Protein AF-Q9KI17-F1 (afdb_monomer)

Mean predicted aligned error: 14.14 Å

InterPro domains:
  IPR005877 YSIRK Gram-positive signal peptide [TIGR01168] (1-34)

Sequence (224 aa):
MAKKEMKFYLRKSAFGLASVSAALLVSSAVVAADTADSATPAVTATVKDSSADKEAVALKAEAELATAKADLAAAEAAITAAKAEYETAQADLATAEATIASLEQKMNDLESKIQEKQKAFEQVVLEQKKEQANPVDRNGDAEEDRLDELSGEIRREKAALEVELQKTKEALDTAKRAYAGIEERKQVAATKLDAANKAFAGVEEKHAQAMAAFEEAFAAYKEA

Foldseek 3Di:
DDDDDDDDDDDDDPPDPDDDPDDDDPPDDDDDDDDDDDDDDDPPPPPPPVLVVLVVLLVVLVVLLVVLVVLLVVLVVLLVVLVVLLVVLVVVLVVLVVVLVVLVVLLVVLVVVLVVLVVVLVVLVVVLVVLVVCVPPRPDPVVNVVSVVVNVVSVVVSVVSVVVSVVSVVVSVVSVVVSVVSVVSNVVSVVSSVVSVVSSVVSVVSSVVSVVSSVVSVVVSVVD

Organism: Streptococcus equi subsp. zooepidemicus (NCBI:txid40041)

pLDDT: mean 81.99, std 23.32, range [29.38, 98.75]

Secondary structure (DSSP, 8-state):
-------------------------------------------------HHHHHHHHHHHHHHHHHHHHHHHHHHHHHHHHHHHHHHHHHHHHHHHHHHHHHHHHHHHHHHHHHHHHHHHHHHHHHHHHHHHH-TTS---HHHHHHHHHHHHHHHHHHHHHHHHHHHHHHHHHHHHHHHHHHHHHHHHHHHHHHHHHHHHHHHHHHHHHHHHHHHHHHHHHHT-

Solvent-accessible surface area (backbone atoms only — not comparable to full-atom values): 12679 Å² total; per-residue (Å²): 139,82,90,81,88,80,84,79,79,84,77,84,78,84,81,77,84,76,83,80,82,82,78,84,77,82,79,78,84,80,84,80,88,82,89,81,88,87,81,86,88,78,82,80,71,79,74,72,62,65,50,64,60,30,47,55,47,25,54,49,26,48,54,49,32,54,49,31,53,52,50,38,56,52,30,54,51,47,32,54,51,26,47,50,50,26,54,50,30,51,52,50,42,56,53,40,51,54,50,42,52,51,40,55,50,52,42,54,53,40,52,51,51,39,50,51,36,51,53,53,42,55,50,47,54,51,50,53,52,51,48,70,70,36,79,89,78,47,84,49,72,69,53,54,55,50,47,52,51,52,47,51,49,39,51,52,54,33,52,53,44,52,53,51,39,52,55,45,51,54,51,40,54,51,44,52,53,51,38,54,58,34,50,52,51,26,52,53,23,48,53,48,29,53,51,30,52,56,50,33,56,57,36,50,52,49,31,53,52,27,48,53,49,27,53,52,30,44,51,58,36,74,76,93

Structure (mmCIF, N/CA/C/O backbone):
data_AF-Q9KI17-F1
#
_entry.id   AF-Q9KI17-F1
#
loop_
_atom_site.group_PDB
_atom_site.id
_atom_site.type_symbol
_atom_site.label_atom_id
_atom_site.label_alt_id
_atom_site.label_comp_id
_atom_site.label_asym_id
_atom_site.label_entity_id
_atom_site.label_seq_id
_atom_site.pdbx_PDB_ins_code
_atom_site.Cartn_x
_atom_site.Cartn_y
_atom_site.Cartn_z
_atom_site.occupancy
_atom_site.B_iso_or_equiv
_atom_site.auth_seq_id
_atom_site.auth_comp_id
_atom_site.auth_asym_id
_atom_site.auth_atom_id
_atom_site.pdbx_PDB_model_num
ATOM 1 N N . MET A 1 1 ? 20.049 -23.320 23.746 1.00 37.12 1 MET A N 1
ATOM 2 C CA . MET A 1 1 ? 19.724 -24.462 24.636 1.00 37.12 1 MET A CA 1
ATOM 3 C C . MET A 1 1 ? 19.593 -23.904 26.053 1.00 37.12 1 MET A C 1
ATOM 5 O O . MET A 1 1 ? 20.422 -23.080 26.386 1.00 37.12 1 MET A O 1
ATOM 9 N N . ALA A 1 2 ? 18.611 -24.191 26.906 1.00 45.72 2 ALA A N 1
ATOM 10 C CA . ALA A 1 2 ? 17.561 -25.203 26.926 1.00 45.72 2 ALA A CA 1
ATOM 11 C C . ALA A 1 2 ? 16.270 -24.615 27.545 1.00 45.72 2 ALA A C 1
ATOM 13 O O . ALA A 1 2 ? 16.320 -23.714 28.379 1.00 45.72 2 ALA A O 1
ATOM 14 N N . LYS A 1 3 ? 15.125 -25.136 27.087 1.00 46.44 3 LYS A N 1
ATOM 15 C CA . LYS A 1 3 ? 13.754 -24.797 27.495 1.00 46.44 3 LYS A CA 1
ATOM 16 C C . LYS A 1 3 ? 13.486 -25.225 28.942 1.00 46.44 3 LYS A C 1
ATOM 18 O O . LYS A 1 3 ? 13.838 -26.340 29.316 1.00 46.44 3 LYS A O 1
ATOM 23 N N . LYS A 1 4 ? 12.777 -24.393 29.711 1.00 48.38 4 LYS A N 1
ATOM 24 C CA . LYS A 1 4 ? 12.140 -24.801 30.970 1.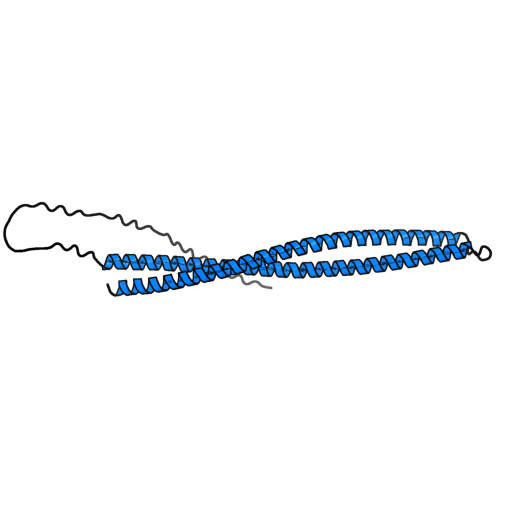00 48.38 4 LYS A CA 1
ATOM 25 C C . LYS A 1 4 ? 10.632 -24.624 30.821 1.00 48.38 4 LYS A C 1
ATOM 27 O O . LYS A 1 4 ? 10.130 -23.508 30.770 1.00 48.38 4 LYS A O 1
ATOM 32 N N . GLU A 1 5 ? 9.941 -25.746 30.663 1.00 51.41 5 GLU A N 1
ATOM 33 C CA . GLU A 1 5 ? 8.485 -25.817 30.590 1.00 51.41 5 GLU A CA 1
ATOM 34 C C . GLU A 1 5 ? 7.877 -25.475 31.957 1.00 51.41 5 GLU A C 1
ATOM 36 O O . GLU A 1 5 ? 8.207 -26.112 32.959 1.00 51.41 5 GLU A O 1
ATOM 41 N N . MET A 1 6 ? 6.967 -24.499 32.008 1.00 45.47 6 MET A N 1
ATOM 42 C CA . MET A 1 6 ? 6.051 -24.328 33.136 1.00 45.47 6 MET A CA 1
ATOM 43 C C . MET A 1 6 ? 4.665 -24.810 32.723 1.00 45.47 6 MET A C 1
ATOM 45 O O . MET A 1 6 ? 3.959 -24.173 31.946 1.00 45.47 6 MET A O 1
ATOM 49 N N . LYS A 1 7 ? 4.294 -25.975 33.258 1.00 44.44 7 LYS A N 1
ATOM 50 C CA . LYS A 1 7 ? 2.952 -26.547 33.176 1.00 44.44 7 LYS A CA 1
ATOM 51 C C . LYS A 1 7 ? 2.019 -25.713 34.058 1.00 44.44 7 LYS A C 1
ATOM 53 O O . LYS A 1 7 ? 2.111 -25.779 35.282 1.00 44.44 7 LYS A O 1
ATOM 58 N N . PHE A 1 8 ? 1.133 -24.933 33.443 1.00 43.56 8 PHE A N 1
ATOM 59 C CA . PHE A 1 8 ? 0.017 -24.306 34.147 1.00 43.56 8 PHE A CA 1
ATOM 60 C C . PHE A 1 8 ? -1.011 -25.382 34.506 1.00 43.56 8 PHE A C 1
ATOM 62 O O . PHE A 1 8 ? -1.580 -26.043 33.638 1.00 43.56 8 PHE A O 1
ATOM 69 N N . TYR A 1 9 ? -1.230 -25.575 35.804 1.00 46.47 9 TYR A N 1
ATOM 70 C CA . TYR A 1 9 ? -2.296 -26.424 36.314 1.00 46.47 9 TYR A CA 1
ATOM 71 C C . TYR A 1 9 ? -3.656 -25.772 36.033 1.00 46.47 9 TYR A C 1
ATOM 73 O O . TYR A 1 9 ? -3.951 -24.690 36.541 1.00 46.47 9 TYR A O 1
ATOM 81 N N . LEU A 1 10 ? -4.499 -26.465 35.262 1.00 40.88 10 LEU A N 1
ATOM 82 C CA . LEU A 1 10 ? -5.938 -26.211 35.178 1.00 40.88 10 LEU A CA 1
ATOM 83 C C . LEU A 1 10 ? -6.554 -26.332 36.582 1.00 40.88 10 LEU A C 1
ATOM 85 O O . LEU A 1 10 ? -6.704 -27.438 37.104 1.00 40.88 10 LEU A O 1
ATOM 89 N N . ARG A 1 11 ? -6.984 -25.215 37.175 1.00 50.28 11 ARG A N 1
ATOM 90 C CA . ARG A 1 11 ? -8.010 -25.250 38.223 1.00 50.28 11 ARG A CA 1
ATOM 91 C C . ARG A 1 11 ? -9.374 -25.302 37.541 1.00 50.28 11 ARG A C 1
ATOM 93 O O . ARG A 1 11 ? -9.847 -24.308 37.004 1.00 50.28 11 ARG A O 1
ATOM 100 N N . LYS A 1 12 ? -9.990 -26.486 37.559 1.00 46.62 12 LYS A N 1
ATOM 101 C CA . LYS A 1 12 ? -11.418 -26.672 37.281 1.00 46.62 12 LYS A CA 1
ATOM 102 C C . LYS A 1 12 ? -12.210 -25.861 38.311 1.00 46.62 12 LYS A C 1
ATOM 104 O O . LYS A 1 12 ? -12.265 -26.254 39.472 1.00 46.62 12 LYS A O 1
ATOM 109 N N . SER A 1 13 ? -12.795 -24.744 37.893 1.00 42.22 13 SER A N 1
ATOM 110 C CA . SER A 1 13 ? -13.842 -24.067 38.654 1.00 42.22 13 SER A CA 1
ATOM 111 C C . SER A 1 13 ? -15.184 -24.535 38.106 1.00 42.22 13 SER A C 1
ATOM 113 O O . SER A 1 13 ? -15.598 -24.137 37.020 1.00 42.22 13 SER A O 1
ATOM 115 N N . ALA A 1 14 ? -15.817 -25.460 38.822 1.00 48.91 14 ALA A N 1
ATOM 116 C CA . ALA A 1 14 ? -17.199 -25.848 38.591 1.00 48.91 14 ALA A CA 1
ATOM 117 C C . ALA A 1 14 ? -18.099 -24.861 39.348 1.00 48.91 14 ALA A C 1
ATOM 119 O O . ALA A 1 14 ? -18.458 -25.105 40.495 1.00 48.91 14 ALA A O 1
ATOM 120 N N . PHE A 1 15 ? -18.446 -23.738 38.716 1.00 40.56 15 PHE A N 1
ATOM 121 C CA . PHE A 1 15 ? -19.566 -22.904 39.157 1.00 40.56 15 PHE A CA 1
ATOM 122 C C . PHE A 1 15 ? -20.839 -23.437 38.492 1.00 40.56 15 PHE A C 1
ATOM 124 O O . PHE A 1 15 ? -21.253 -22.993 37.425 1.00 40.56 15 PHE A O 1
ATOM 131 N N . GLY A 1 16 ? -21.415 -24.471 39.104 1.00 38.06 16 GLY A N 1
ATOM 132 C CA . GLY A 1 16 ? -22.775 -24.904 38.815 1.00 38.06 16 GLY A CA 1
ATOM 133 C C . GLY A 1 16 ? -23.751 -23.969 39.520 1.00 38.06 16 GLY A C 1
ATOM 134 O O . GLY A 1 16 ? -23.896 -24.036 40.737 1.00 38.06 16 GLY A O 1
ATOM 135 N N . LEU A 1 17 ? -24.400 -23.093 38.754 1.00 37.34 17 LEU A N 1
ATOM 136 C CA . LEU A 1 17 ? -25.571 -22.324 39.171 1.00 37.34 17 LEU A CA 1
ATOM 137 C C . LEU A 1 17 ? -26.724 -23.295 39.465 1.00 37.34 17 LEU A C 1
ATOM 139 O O . LEU A 1 17 ? -27.409 -23.756 38.554 1.00 37.34 17 LEU A O 1
ATOM 143 N N . ALA A 1 18 ? -26.933 -23.619 40.740 1.00 37.25 18 ALA A N 1
ATOM 144 C CA . ALA A 1 18 ? -28.171 -24.236 41.192 1.00 37.25 18 ALA A CA 1
ATOM 145 C C . ALA A 1 18 ? -29.218 -23.130 41.387 1.00 37.25 18 ALA A C 1
ATOM 147 O O . ALA A 1 18 ? -29.145 -22.332 42.319 1.00 37.25 18 ALA A O 1
ATOM 148 N N . SER A 1 19 ? -30.169 -23.084 40.456 1.00 39.84 19 SER A N 1
ATOM 149 C CA . SER A 1 19 ? -31.418 -22.329 40.538 1.00 39.84 19 SER A CA 1
ATOM 150 C C . SER A 1 19 ? -32.178 -22.701 41.816 1.00 39.84 19 SER A C 1
ATOM 152 O O . SER A 1 19 ? -32.594 -23.848 41.978 1.00 39.84 19 SER A O 1
ATOM 154 N N . VAL A 1 20 ? -32.391 -21.734 42.709 1.00 40.47 20 VAL A N 1
ATOM 155 C CA . VAL A 1 20 ? -33.418 -21.838 43.751 1.00 40.47 20 VAL A CA 1
ATOM 156 C C . VAL A 1 20 ? -34.641 -21.094 43.234 1.00 40.47 20 VAL A C 1
ATOM 158 O O . VAL A 1 20 ? -34.716 -19.870 43.270 1.00 40.47 20 VAL A O 1
ATOM 161 N N . SER A 1 21 ? -35.593 -21.854 42.699 1.00 36.38 21 SER A N 1
ATOM 162 C CA . SER A 1 21 ? -36.939 -21.361 42.422 1.00 36.38 21 SER A CA 1
ATOM 163 C C . SER A 1 21 ? -37.673 -21.186 43.751 1.00 36.38 21 SER A C 1
ATOM 165 O O . SER A 1 21 ? -38.088 -22.169 44.364 1.00 36.38 21 SER A O 1
ATOM 167 N N . ALA A 1 22 ? -37.827 -19.946 44.212 1.00 37.09 22 ALA A N 1
ATOM 168 C CA . ALA A 1 22 ? -38.731 -19.623 45.308 1.00 37.09 22 ALA A CA 1
ATOM 169 C C . ALA A 1 22 ? -40.172 -19.607 44.771 1.00 37.09 22 ALA A C 1
ATOM 171 O O . ALA A 1 22 ? -40.611 -18.649 44.136 1.00 37.09 22 ALA A O 1
ATOM 172 N N . ALA A 1 23 ? -40.901 -20.703 44.987 1.00 38.28 23 ALA A N 1
ATOM 173 C CA . ALA A 1 23 ? -42.341 -20.755 44.778 1.00 38.28 23 ALA A CA 1
ATOM 174 C C . ALA A 1 23 ? -43.041 -19.949 45.887 1.00 38.28 23 ALA A C 1
ATOM 176 O O . ALA A 1 23 ? -42.960 -20.286 47.067 1.00 38.28 23 ALA A O 1
ATOM 177 N N . LEU A 1 24 ? -43.716 -18.872 45.486 1.00 35.16 24 LEU A N 1
ATOM 178 C CA . LEU A 1 24 ? -44.524 -17.998 46.329 1.00 35.16 24 LEU A CA 1
ATOM 179 C C . LEU A 1 24 ? -45.794 -18.745 46.788 1.00 35.16 24 LEU A C 1
ATOM 181 O O . LEU A 1 24 ? -46.766 -18.848 46.041 1.00 35.16 24 LEU A O 1
ATOM 185 N N . LEU A 1 25 ? -45.794 -19.284 48.009 1.00 33.53 25 LEU A N 1
ATOM 186 C CA . LEU A 1 25 ? -47.002 -19.803 48.660 1.00 33.53 25 LEU A CA 1
ATOM 187 C C . LEU A 1 25 ? -47.766 -18.624 49.282 1.00 33.53 25 LEU A C 1
ATOM 189 O O . LEU A 1 25 ? -47.451 -18.158 50.375 1.00 33.53 25 LEU A O 1
ATOM 193 N N . VAL A 1 26 ? -48.765 -18.122 48.554 1.00 42.47 26 VAL A N 1
ATOM 194 C CA . VAL A 1 26 ? -49.763 -17.178 49.072 1.00 42.47 26 VAL A CA 1
ATOM 195 C C . VAL A 1 26 ? -50.641 -17.926 50.077 1.00 42.47 26 VAL A C 1
ATOM 197 O O . VAL A 1 26 ? -51.565 -18.641 49.694 1.00 42.47 26 VAL A O 1
ATOM 200 N N . SER A 1 27 ? -50.362 -17.770 51.369 1.00 33.50 27 SER A N 1
ATOM 201 C CA . SER A 1 27 ? -51.307 -18.158 52.419 1.00 33.50 27 SER A CA 1
ATOM 202 C C . SER A 1 27 ? -52.390 -17.088 52.536 1.00 33.50 27 SER A C 1
ATOM 204 O O . SER A 1 27 ? -52.214 -16.062 53.188 1.00 33.50 27 SER A O 1
ATOM 206 N N . SER A 1 28 ? -53.527 -17.334 51.888 1.00 38.06 28 SER A N 1
ATOM 207 C CA . SER A 1 28 ? -54.788 -16.642 52.147 1.00 38.06 28 SER A CA 1
ATOM 208 C C . SER A 1 28 ? -55.314 -17.039 53.531 1.00 38.06 28 SER A C 1
ATOM 210 O O . SER A 1 28 ? -55.718 -18.185 53.735 1.00 38.06 28 SER A O 1
ATOM 212 N N . ALA A 1 29 ? -55.324 -16.103 54.480 1.00 38.09 29 ALA A N 1
ATOM 213 C CA . ALA A 1 29 ? -56.015 -16.281 55.750 1.00 38.09 29 ALA A CA 1
ATOM 214 C C . ALA A 1 29 ? -57.537 -16.250 55.518 1.00 38.09 29 ALA A C 1
ATOM 216 O O . ALA A 1 29 ? -58.111 -15.205 55.216 1.00 38.09 29 ALA A O 1
ATOM 217 N N . VAL A 1 30 ? -58.191 -17.406 55.655 1.00 35.94 30 VAL A N 1
ATOM 218 C CA . VAL A 1 30 ? -59.640 -17.503 55.867 1.00 35.94 30 VAL A CA 1
ATOM 219 C C . VAL A 1 30 ? -59.900 -17.236 57.348 1.00 35.94 30 VAL A C 1
ATOM 221 O O . VAL A 1 30 ? -59.480 -18.002 58.212 1.00 35.94 30 VAL A O 1
ATOM 224 N N . VAL A 1 31 ? -60.581 -16.129 57.635 1.00 36.56 31 VAL A N 1
ATOM 225 C CA . VAL A 1 31 ? -61.195 -15.864 58.938 1.00 36.56 31 VAL A CA 1
ATOM 226 C C . VAL A 1 31 ? -62.575 -16.512 58.917 1.00 36.56 31 VAL A C 1
ATOM 228 O O . VAL A 1 31 ? -63.470 -16.052 58.211 1.00 36.56 31 VAL A O 1
ATOM 231 N N . ALA A 1 32 ? -62.734 -17.597 59.670 1.00 34.78 32 ALA A N 1
ATOM 232 C CA . ALA A 1 32 ? -64.040 -18.122 60.040 1.00 34.78 32 ALA A CA 1
ATOM 233 C C . ALA A 1 32 ? -64.436 -17.491 61.380 1.00 34.78 32 ALA A C 1
ATOM 235 O O . ALA A 1 32 ? -63.719 -17.621 62.371 1.00 34.78 32 ALA A O 1
ATOM 236 N N . ALA A 1 33 ? -65.555 -16.773 61.379 1.00 34.81 33 ALA A N 1
ATOM 237 C CA . ALA A 1 33 ? -66.186 -16.247 62.577 1.00 34.81 33 ALA A CA 1
ATOM 238 C C . ALA A 1 33 ? -66.972 -17.360 63.283 1.00 34.81 33 ALA A C 1
ATOM 240 O O . ALA A 1 33 ? -67.803 -17.998 62.641 1.00 34.81 33 ALA A O 1
ATOM 241 N N . ASP A 1 34 ? -66.757 -17.534 64.588 1.00 29.38 34 ASP A N 1
ATOM 242 C CA . ASP A 1 34 ? -67.845 -17.789 65.535 1.00 29.38 34 ASP A CA 1
ATOM 243 C C . ASP A 1 34 ? -67.452 -17.340 66.960 1.00 29.38 34 ASP A C 1
ATOM 245 O O . ASP A 1 34 ? -66.279 -17.223 67.303 1.00 29.38 34 ASP A O 1
ATOM 249 N N . THR A 1 35 ? -68.476 -16.999 67.731 1.00 36.44 35 THR A N 1
ATOM 250 C CA . THR A 1 35 ? -68.599 -16.055 68.857 1.00 36.44 35 THR A CA 1
ATOM 251 C C . THR A 1 35 ? -67.735 -16.245 70.117 1.00 36.44 35 THR A C 1
ATOM 253 O O . THR A 1 35 ? -67.662 -17.353 70.639 1.00 36.44 35 THR A O 1
ATOM 256 N N . ALA A 1 36 ? -67.261 -15.136 70.719 1.00 31.69 36 ALA A N 1
ATOM 257 C CA . ALA A 1 36 ? -67.683 -14.647 72.054 1.00 31.69 36 ALA A CA 1
ATOM 258 C C . ALA A 1 36 ? -66.824 -13.459 72.563 1.00 31.69 36 ALA A C 1
ATOM 260 O O . ALA A 1 36 ? -65.609 -13.556 72.656 1.00 31.69 36 ALA A O 1
ATOM 261 N N . ASP A 1 37 ? -67.524 -12.371 72.894 1.00 34.50 37 ASP A N 1
ATOM 262 C CA . ASP A 1 37 ? -67.320 -11.360 73.949 1.00 34.50 37 ASP A CA 1
ATOM 263 C C . ASP A 1 37 ? -65.919 -10.808 74.348 1.00 34.50 37 ASP A C 1
ATOM 265 O O . ASP A 1 37 ? -64.973 -11.519 74.674 1.00 34.50 37 ASP A O 1
ATOM 269 N N . SER A 1 38 ? -65.921 -9.478 74.518 1.00 33.62 38 SER A N 1
ATOM 270 C CA . SER A 1 38 ? -64.966 -8.575 75.186 1.00 33.62 38 SER A CA 1
ATOM 271 C C . SER A 1 38 ? -63.799 -7.922 74.394 1.00 33.62 38 SER A C 1
ATOM 273 O O . SER A 1 38 ? -62.824 -8.543 73.994 1.00 33.62 38 SER A O 1
ATOM 275 N N . ALA A 1 39 ? -63.913 -6.582 74.307 1.00 34.53 39 ALA A N 1
ATOM 276 C CA . ALA A 1 39 ? -62.878 -5.533 74.214 1.00 34.53 39 ALA A CA 1
ATOM 277 C C . ALA A 1 39 ? -62.098 -5.266 72.895 1.00 34.53 39 ALA A C 1
ATOM 279 O O . ALA A 1 39 ? -60.997 -5.760 72.719 1.00 34.53 39 ALA A O 1
ATOM 280 N N . THR A 1 40 ? -62.595 -4.289 72.108 1.00 37.50 40 THR A N 1
ATOM 281 C CA . THR A 1 40 ? -61.867 -3.196 71.379 1.00 37.50 40 THR A CA 1
ATOM 282 C C . THR A 1 40 ? -60.698 -3.512 70.398 1.00 37.50 40 THR A C 1
ATOM 284 O O . THR A 1 40 ? -60.118 -4.585 70.408 1.00 37.50 40 THR A O 1
ATOM 287 N N . PRO A 1 41 ? -60.398 -2.609 69.433 1.00 46.59 41 PRO A N 1
ATOM 288 C CA . PRO A 1 41 ? -60.290 -2.944 68.012 1.00 46.59 41 PRO A CA 1
ATOM 289 C C . PRO A 1 41 ? -58.863 -3.282 67.563 1.00 46.59 41 PRO A C 1
ATOM 291 O O . PRO A 1 41 ? -57.910 -2.613 67.950 1.00 46.59 41 PRO A O 1
ATOM 294 N N . ALA A 1 42 ? -58.716 -4.235 66.643 1.00 35.53 42 ALA A N 1
ATOM 295 C CA . ALA A 1 42 ? -57.472 -4.425 65.902 1.00 35.53 42 ALA A CA 1
ATOM 296 C C . ALA A 1 42 ? -57.711 -4.085 64.429 1.00 35.53 42 ALA A C 1
ATOM 298 O O . ALA A 1 42 ? -58.163 -4.906 63.634 1.00 35.53 42 ALA A O 1
ATOM 299 N N . VAL A 1 43 ? -57.408 -2.834 64.082 1.00 40.78 43 VAL A N 1
ATOM 300 C CA . VAL A 1 43 ? -57.075 -2.444 62.712 1.00 40.78 43 VAL A CA 1
ATOM 301 C C . VAL A 1 43 ? -55.893 -3.317 62.302 1.00 40.78 43 VAL A C 1
ATOM 303 O O . VAL A 1 43 ? -54.768 -3.089 62.741 1.00 40.78 43 VAL A O 1
ATOM 306 N N . THR A 1 44 ? -56.138 -4.341 61.489 1.00 37.56 44 THR A N 1
ATOM 307 C CA . THR A 1 44 ? -55.082 -5.068 60.784 1.00 37.56 44 THR A CA 1
ATOM 308 C C . THR A 1 44 ? -54.528 -4.148 59.705 1.00 37.56 44 THR A C 1
ATOM 310 O O . THR A 1 44 ? -54.857 -4.263 58.526 1.00 37.56 44 THR A O 1
ATOM 313 N N . ALA A 1 45 ? -53.712 -3.182 60.124 1.00 41.62 45 ALA A N 1
ATOM 314 C CA . ALA A 1 45 ? -52.743 -2.569 59.245 1.00 41.62 45 ALA A CA 1
ATOM 315 C C . ALA A 1 45 ? -51.785 -3.693 58.854 1.00 41.62 45 ALA A C 1
ATOM 317 O O . ALA A 1 45 ? -50.969 -4.141 59.657 1.00 41.62 45 ALA A O 1
ATOM 318 N N . THR A 1 46 ? -51.931 -4.202 57.635 1.00 41.38 46 THR A N 1
ATOM 319 C CA . THR A 1 46 ? -50.868 -4.951 56.977 1.00 41.38 46 THR A CA 1
ATOM 320 C C . THR A 1 46 ? -49.667 -4.017 56.910 1.00 41.38 46 THR A C 1
ATOM 322 O O . THR A 1 46 ? -49.586 -3.163 56.027 1.00 41.38 46 THR A O 1
ATOM 325 N N . VAL A 1 47 ? -48.773 -4.120 57.892 1.00 43.69 47 VAL A N 1
ATOM 326 C CA . VAL A 1 47 ? -47.436 -3.544 57.816 1.00 43.69 47 VAL A CA 1
ATOM 327 C C . VAL A 1 47 ? -46.770 -4.294 56.674 1.00 43.69 47 VAL A C 1
ATOM 329 O O . VAL A 1 47 ? -46.354 -5.438 56.819 1.00 43.69 47 VAL A O 1
ATOM 332 N N . LYS A 1 48 ? -46.801 -3.693 55.486 1.00 48.94 48 LYS A N 1
ATOM 333 C CA . LYS A 1 48 ? -45.980 -4.125 54.366 1.00 48.94 48 LYS A CA 1
ATOM 334 C C . LYS A 1 48 ? -44.542 -4.038 54.873 1.00 48.94 48 LYS A C 1
ATOM 336 O O . LYS A 1 48 ? -44.094 -2.939 55.196 1.00 48.94 48 LYS A O 1
ATOM 341 N N . ASP A 1 49 ? -43.892 -5.183 55.062 1.00 54.28 49 ASP A N 1
ATOM 342 C CA . ASP A 1 49 ? -42.548 -5.252 55.634 1.00 54.28 49 ASP A CA 1
ATOM 343 C C . ASP A 1 49 ? -41.584 -4.495 54.716 1.00 54.28 49 ASP A C 1
ATOM 345 O O . ASP A 1 49 ? -41.178 -4.973 53.657 1.00 54.28 49 ASP A O 1
ATOM 349 N N . SER A 1 50 ? -41.272 -3.256 55.098 1.00 63.62 50 SER A N 1
ATOM 350 C CA . SER A 1 50 ? -40.468 -2.340 54.286 1.00 63.62 50 SER A CA 1
ATOM 351 C C . SER A 1 50 ? -39.041 -2.850 54.047 1.00 63.62 50 SER A C 1
ATOM 353 O O . SER A 1 50 ? -38.377 -2.390 53.124 1.00 63.62 50 SER A O 1
ATOM 355 N N . SER A 1 51 ? -38.580 -3.814 54.848 1.00 66.56 51 SER A N 1
ATOM 356 C CA . SER A 1 51 ? -37.275 -4.465 54.730 1.00 66.56 51 SER A CA 1
ATOM 357 C C . SER A 1 51 ? -37.176 -5.362 53.492 1.00 66.56 51 SER A C 1
ATOM 359 O O . SER A 1 51 ? -36.209 -5.246 52.742 1.00 66.56 51 SER A O 1
ATOM 361 N N . ALA A 1 52 ? -38.197 -6.180 53.212 1.00 73.62 52 ALA A N 1
ATOM 362 C CA . ALA A 1 52 ? -38.225 -7.066 52.044 1.00 73.62 52 ALA A CA 1
ATOM 363 C C . ALA A 1 52 ? -38.284 -6.276 50.722 1.00 73.62 52 ALA A C 1
ATOM 365 O O . ALA A 1 52 ? -37.629 -6.631 49.741 1.00 73.62 52 ALA A O 1
ATOM 366 N N . ASP A 1 53 ? -39.023 -5.161 50.711 1.00 82.25 53 ASP A N 1
ATOM 367 C CA . ASP A 1 53 ? -39.077 -4.245 49.566 1.00 82.25 53 ASP A CA 1
ATOM 368 C C . ASP A 1 53 ? -37.702 -3.584 49.310 1.00 82.25 53 ASP A C 1
ATOM 370 O O . ASP A 1 53 ? -37.287 -3.445 48.159 1.00 82.25 53 ASP A O 1
ATOM 374 N N . LYS A 1 54 ? -36.960 -3.213 50.365 1.00 84.56 54 LYS A N 1
ATOM 375 C CA . LYS A 1 54 ? -35.624 -2.595 50.255 1.00 84.56 54 LYS A CA 1
ATOM 376 C C . LYS A 1 54 ? -34.535 -3.582 49.827 1.00 84.56 54 LYS A C 1
ATOM 378 O O . LYS A 1 54 ? -33.680 -3.217 49.023 1.00 84.56 54 LYS A O 1
ATOM 383 N N . GLU A 1 55 ? -34.578 -4.824 50.309 1.00 87.50 55 GLU A N 1
ATOM 384 C CA . GLU A 1 55 ? -33.664 -5.890 49.871 1.00 87.50 55 GLU A CA 1
ATOM 385 C C . GLU A 1 55 ? -33.812 -6.162 48.366 1.00 87.50 55 GLU A C 1
ATOM 387 O O . GLU A 1 55 ? -32.824 -6.212 47.633 1.00 87.50 55 GLU A O 1
ATOM 392 N N . ALA A 1 56 ? -35.053 -6.249 47.874 1.00 87.56 56 ALA A N 1
ATOM 393 C CA . ALA A 1 56 ? -35.329 -6.441 46.452 1.00 87.56 56 ALA A CA 1
ATOM 394 C C . ALA A 1 56 ? -34.798 -5.285 45.581 1.00 87.56 56 ALA A C 1
ATOM 396 O O . ALA A 1 56 ? -34.290 -5.520 44.482 1.00 87.56 56 ALA A O 1
ATOM 397 N N . VAL A 1 57 ? -34.882 -4.040 46.066 1.00 90.69 57 VAL A N 1
ATOM 398 C CA . VAL A 1 57 ? -34.322 -2.862 45.380 1.00 90.69 57 VAL A CA 1
ATOM 399 C C . VAL A 1 57 ? -32.791 -2.911 45.352 1.00 90.69 57 VAL A C 1
ATOM 401 O O . VAL A 1 57 ? -32.207 -2.672 44.295 1.00 90.69 57 VAL A O 1
ATOM 404 N N . ALA A 1 58 ? -32.139 -3.282 46.458 1.00 89.88 58 ALA A N 1
ATOM 405 C CA . ALA A 1 58 ? -30.683 -3.429 46.516 1.00 89.88 58 ALA A CA 1
ATOM 406 C C . ALA A 1 58 ? -30.168 -4.519 45.558 1.00 89.88 58 ALA A C 1
ATOM 408 O O . ALA A 1 58 ? -29.232 -4.272 44.799 1.00 89.88 58 ALA A O 1
ATOM 409 N N . LEU A 1 59 ? -30.825 -5.684 45.516 1.00 92.44 59 LEU A N 1
ATOM 410 C CA . LEU A 1 59 ? -30.481 -6.769 44.586 1.00 92.44 59 LEU A CA 1
ATOM 411 C C . LEU A 1 59 ? -30.658 -6.359 43.119 1.00 92.44 59 LEU A C 1
ATOM 413 O O . LEU A 1 59 ? -29.844 -6.712 42.264 1.00 92.44 59 LEU A O 1
ATOM 417 N N . LYS A 1 60 ? -31.712 -5.593 42.812 1.00 93.62 60 LYS A N 1
ATOM 418 C CA . LYS A 1 60 ? -31.926 -5.060 41.464 1.00 93.62 60 LYS A CA 1
ATOM 419 C C . LYS A 1 60 ? -30.813 -4.085 41.069 1.00 93.62 60 LYS A C 1
ATOM 421 O O . LYS A 1 60 ? -30.273 -4.209 39.972 1.00 93.62 60 LYS A O 1
ATOM 426 N N . ALA A 1 61 ? -30.445 -3.166 41.961 1.00 93.06 61 ALA A N 1
ATOM 427 C CA . ALA A 1 61 ? -29.372 -2.208 41.709 1.00 93.06 61 ALA A CA 1
ATOM 428 C C . ALA A 1 61 ? -28.003 -2.900 41.552 1.00 93.06 61 ALA A C 1
ATOM 430 O O . ALA A 1 61 ? -27.203 -2.507 40.706 1.00 93.06 61 ALA A O 1
ATOM 431 N N . GLU A 1 62 ? -27.746 -3.978 42.301 1.00 93.44 62 GLU A N 1
ATOM 432 C CA . GLU A 1 62 ? -26.538 -4.797 42.142 1.00 93.44 62 GLU A CA 1
ATOM 433 C C . GLU A 1 62 ? -26.473 -5.459 40.756 1.00 93.44 62 GLU A C 1
ATOM 435 O O . GLU A 1 62 ? -25.433 -5.429 40.093 1.00 93.44 62 GLU A O 1
ATOM 440 N N . ALA A 1 63 ? -27.594 -6.012 40.282 1.00 94.88 63 ALA A N 1
ATOM 441 C CA . ALA A 1 63 ? -27.684 -6.618 38.956 1.00 94.88 63 ALA A CA 1
ATOM 442 C C . ALA A 1 63 ? -27.517 -5.588 37.822 1.00 94.88 63 ALA A C 1
ATOM 444 O O . ALA A 1 63 ? -26.834 -5.858 36.827 1.00 94.88 63 ALA A O 1
ATOM 445 N N . GLU A 1 64 ? -28.104 -4.398 37.970 1.00 95.38 64 GLU A N 1
ATOM 446 C CA . GLU A 1 64 ? -27.938 -3.286 37.025 1.00 95.38 64 GLU A CA 1
ATOM 447 C C . GLU A 1 64 ? -26.483 -2.800 36.987 1.00 95.38 64 GLU A C 1
ATOM 449 O O . GLU A 1 64 ? -25.925 -2.622 35.902 1.00 95.38 64 GLU A O 1
ATOM 454 N N . LEU A 1 65 ? -25.820 -2.689 38.143 1.00 94.88 65 LEU A N 1
ATOM 455 C CA . LEU A 1 65 ? -24.400 -2.354 38.217 1.00 94.88 65 LEU A CA 1
ATOM 456 C C . LEU A 1 65 ? -23.513 -3.418 37.556 1.00 94.88 65 LEU A C 1
ATOM 458 O O . LEU A 1 65 ? -22.577 -3.084 36.825 1.00 94.88 65 LEU A O 1
ATOM 462 N N . ALA A 1 66 ? -23.788 -4.702 37.797 1.00 96.06 66 ALA A N 1
ATOM 463 C CA . ALA A 1 66 ? -23.057 -5.796 37.161 1.00 96.06 66 ALA A CA 1
ATOM 464 C C . ALA A 1 66 ? -23.201 -5.760 35.630 1.00 96.06 66 ALA A C 1
ATOM 466 O O . ALA A 1 66 ? -22.218 -5.958 34.913 1.00 96.06 66 ALA A O 1
ATOM 467 N N . THR A 1 67 ? -24.401 -5.442 35.136 1.00 96.62 67 THR A N 1
ATOM 468 C CA . THR A 1 67 ? -24.672 -5.261 33.703 1.00 96.62 67 THR A CA 1
ATOM 469 C C . THR A 1 67 ? -23.892 -4.072 33.143 1.00 96.62 67 THR A C 1
ATOM 471 O O . THR A 1 67 ? -23.169 -4.223 32.162 1.00 96.62 67 THR A O 1
ATOM 474 N N . ALA A 1 68 ? -23.936 -2.916 33.811 1.00 96.00 68 ALA A N 1
ATOM 475 C CA . ALA A 1 68 ? -23.222 -1.724 33.361 1.00 96.00 68 ALA A CA 1
ATOM 476 C C . ALA A 1 68 ? -21.692 -1.916 33.340 1.00 96.00 68 ALA A C 1
ATOM 478 O O . ALA A 1 68 ? -21.013 -1.405 32.451 1.00 96.00 68 ALA A O 1
ATOM 479 N N . LYS A 1 69 ? -21.134 -2.693 34.280 1.00 95.75 69 LYS A N 1
ATOM 480 C CA . LYS A 1 69 ? -19.711 -3.084 34.264 1.00 95.75 69 LYS A CA 1
ATOM 481 C C . LYS A 1 69 ? -19.363 -3.956 33.061 1.00 95.75 69 LYS A C 1
ATOM 483 O O . LYS A 1 69 ? -18.304 -3.771 32.462 1.00 95.75 69 LYS A O 1
ATOM 488 N N . ALA A 1 70 ? -20.230 -4.906 32.717 1.00 96.56 70 ALA A N 1
ATOM 489 C CA . ALA A 1 70 ? -20.037 -5.751 31.543 1.00 96.56 70 ALA A CA 1
ATOM 490 C C . ALA A 1 70 ? -20.099 -4.930 30.245 1.00 96.56 70 ALA A C 1
ATOM 492 O O . ALA A 1 70 ? -19.246 -5.106 29.374 1.00 96.56 70 ALA A O 1
ATOM 493 N N . ASP A 1 71 ? -21.046 -3.995 30.150 1.00 96.75 71 ASP A N 1
ATOM 494 C CA . ASP A 1 71 ? -21.171 -3.085 29.008 1.00 96.75 71 ASP A CA 1
ATOM 495 C C . ASP A 1 71 ? -19.932 -2.193 28.853 1.00 96.75 71 ASP A C 1
ATOM 497 O O . ASP A 1 71 ? -19.441 -2.015 27.737 1.00 96.75 71 ASP A O 1
ATOM 501 N N . LEU A 1 72 ? -19.382 -1.672 29.959 1.00 95.81 72 LEU A N 1
ATOM 502 C CA . LEU A 1 72 ? -18.163 -0.856 29.944 1.00 95.81 72 LEU A CA 1
ATOM 503 C C . LEU A 1 72 ? -16.973 -1.657 29.407 1.00 95.81 72 LEU A C 1
ATOM 505 O O . LEU A 1 72 ? -16.309 -1.213 28.473 1.00 95.81 72 LEU A O 1
ATOM 509 N N . ALA A 1 73 ? -16.765 -2.876 29.910 1.00 96.56 73 ALA A N 1
ATOM 510 C CA . ALA A 1 73 ? -15.708 -3.759 29.416 1.00 96.56 73 ALA A CA 1
ATOM 511 C C . ALA A 1 73 ? -15.875 -4.097 27.920 1.00 96.56 73 ALA A C 1
ATOM 513 O O . ALA A 1 73 ? -14.897 -4.147 27.170 1.00 96.56 73 ALA A O 1
ATOM 514 N N . ALA A 1 74 ? -17.113 -4.304 27.460 1.00 96.94 74 ALA A N 1
ATOM 515 C CA . ALA A 1 74 ? -17.400 -4.532 26.046 1.00 96.94 74 ALA A CA 1
ATOM 516 C C . ALA A 1 74 ? -17.099 -3.290 25.186 1.00 96.94 74 ALA A C 1
ATOM 518 O O . ALA A 1 74 ? -16.543 -3.418 24.092 1.00 96.94 74 ALA A O 1
ATOM 519 N N . ALA A 1 75 ? -17.416 -2.091 25.679 1.00 96.62 75 ALA A N 1
ATOM 520 C CA . ALA A 1 75 ? -17.133 -0.834 24.992 1.00 96.62 75 ALA A CA 1
ATOM 521 C C . ALA A 1 75 ? -15.620 -0.546 24.893 1.00 96.62 75 ALA A C 1
ATOM 523 O O . ALA A 1 75 ? -15.143 -0.157 23.825 1.00 96.62 75 ALA A O 1
ATOM 524 N N . GLU A 1 76 ? -14.840 -0.817 25.946 1.00 96.81 76 GLU A N 1
ATOM 525 C CA . GLU A 1 76 ? -13.368 -0.723 25.911 1.00 96.81 76 GLU A CA 1
ATOM 526 C C . GLU A 1 76 ? -12.755 -1.680 24.880 1.00 96.81 76 GLU A C 1
ATOM 528 O O . GLU A 1 76 ? -11.855 -1.311 24.112 1.00 96.81 76 GLU A O 1
ATOM 533 N N . ALA A 1 77 ? -13.266 -2.915 24.824 1.00 97.31 77 ALA A N 1
ATOM 534 C CA . ALA A 1 77 ? -12.836 -3.900 23.839 1.00 97.31 77 ALA A CA 1
ATOM 535 C C . ALA A 1 77 ? -13.145 -3.435 22.405 1.00 97.31 77 ALA A C 1
ATOM 537 O O . ALA A 1 77 ? -12.303 -3.581 21.515 1.00 97.31 77 ALA A O 1
ATOM 538 N N . ALA A 1 78 ? -14.312 -2.821 22.183 1.00 96.62 78 ALA A N 1
ATOM 539 C CA . ALA A 1 78 ? -14.699 -2.269 20.888 1.00 96.62 78 ALA A CA 1
ATOM 540 C C . ALA A 1 78 ? -13.789 -1.108 20.443 1.00 96.62 78 ALA A C 1
ATOM 542 O O . ALA A 1 78 ? -13.362 -1.087 19.287 1.00 96.62 78 ALA A O 1
ATOM 543 N N . ILE A 1 79 ? -13.432 -0.183 21.346 1.00 97.69 79 ILE A N 1
ATOM 544 C CA . ILE A 1 79 ? -12.456 0.886 21.057 1.00 97.69 79 ILE A CA 1
ATOM 545 C C . ILE A 1 79 ? -11.105 0.286 20.671 1.00 97.69 79 ILE A C 1
ATOM 547 O O . ILE A 1 79 ? -10.508 0.689 19.672 1.00 97.69 79 ILE A O 1
ATOM 551 N N . THR A 1 80 ? -10.628 -0.688 21.446 1.00 97.94 80 THR A N 1
ATOM 552 C CA . THR A 1 80 ? -9.334 -1.341 21.206 1.00 97.94 80 THR A CA 1
ATOM 553 C C . THR A 1 80 ? -9.295 -2.000 19.828 1.00 97.94 80 THR A C 1
ATOM 555 O O . THR A 1 80 ? -8.335 -1.812 19.079 1.00 97.94 80 THR A O 1
ATOM 558 N N . ALA A 1 81 ? -10.361 -2.713 19.459 1.00 97.06 81 ALA A N 1
ATOM 559 C CA . ALA A 1 81 ? -10.488 -3.329 18.143 1.00 97.06 81 ALA A CA 1
ATOM 560 C C . ALA A 1 81 ? -10.530 -2.284 17.012 1.00 97.06 81 ALA A C 1
ATOM 562 O O . ALA A 1 81 ? -9.770 -2.395 16.050 1.00 97.06 81 ALA A O 1
ATOM 563 N N . ALA A 1 82 ? -11.355 -1.238 17.137 1.00 96.75 82 ALA A N 1
ATOM 564 C CA . ALA A 1 82 ? -11.465 -0.186 16.123 1.00 96.75 82 ALA A CA 1
ATOM 565 C C . ALA A 1 82 ? -10.146 0.584 15.932 1.00 96.75 82 ALA A C 1
ATOM 567 O O . ALA A 1 82 ? -9.766 0.918 14.809 1.00 96.75 82 ALA A O 1
ATOM 568 N N . LYS A 1 83 ? -9.412 0.827 17.023 1.00 97.94 83 LYS A N 1
ATOM 569 C CA . LYS A 1 83 ? -8.089 1.454 16.977 1.00 97.94 83 LYS A CA 1
ATOM 570 C C . LYS A 1 83 ? -7.075 0.572 16.249 1.00 97.94 83 LYS A C 1
ATOM 572 O O . LYS A 1 83 ? -6.345 1.076 15.400 1.00 97.94 83 LYS A O 1
ATOM 577 N N . ALA A 1 84 ? -7.069 -0.733 16.521 1.00 97.94 84 ALA A N 1
ATOM 578 C CA . ALA A 1 84 ? -6.195 -1.676 15.828 1.00 97.94 84 ALA A CA 1
ATOM 579 C C . ALA A 1 84 ? -6.496 -1.754 14.317 1.00 97.94 84 ALA A C 1
ATOM 581 O O . ALA A 1 84 ? -5.564 -1.794 13.511 1.00 97.94 84 ALA A O 1
ATOM 582 N N . GLU A 1 85 ? -7.774 -1.724 13.914 1.00 97.94 85 GLU A N 1
ATOM 583 C CA . GLU A 1 85 ? -8.163 -1.636 12.495 1.00 97.94 85 GLU A CA 1
ATOM 584 C C . GLU A 1 85 ? -7.597 -0.367 11.833 1.00 97.94 85 GLU A C 1
ATOM 586 O O . GLU A 1 85 ? -7.033 -0.438 10.739 1.00 97.94 85 GLU A O 1
ATOM 591 N N . TYR A 1 86 ? -7.706 0.786 12.503 1.00 98.19 86 TYR A N 1
ATOM 592 C CA . TYR A 1 86 ? -7.190 2.060 11.994 1.00 98.19 86 TYR A CA 1
ATOM 593 C C . TYR A 1 86 ? -5.663 2.053 11.846 1.00 98.19 86 TYR A C 1
ATOM 595 O O . TYR A 1 86 ? -5.143 2.440 10.797 1.00 98.19 86 TYR A O 1
ATOM 603 N N . GLU A 1 87 ? -4.942 1.589 12.870 1.00 98.19 87 GLU A N 1
ATOM 604 C CA . GLU A 1 87 ? -3.476 1.501 12.850 1.00 98.19 87 GLU A CA 1
ATOM 605 C C . GLU A 1 87 ? -2.983 0.533 11.766 1.00 98.19 87 GLU A C 1
ATOM 607 O O . GLU A 1 87 ? -2.025 0.839 11.053 1.00 98.19 87 GLU A O 1
ATOM 612 N N . THR A 1 88 ? -3.680 -0.591 11.568 1.00 98.25 88 THR A N 1
ATOM 613 C CA . THR A 1 88 ? -3.372 -1.545 10.491 1.00 98.25 88 THR A CA 1
ATOM 614 C C . THR A 1 88 ? -3.542 -0.896 9.118 1.00 98.25 88 THR A C 1
ATOM 616 O O . THR A 1 88 ? -2.627 -0.937 8.299 1.00 98.25 88 THR A O 1
ATOM 619 N N . ALA A 1 89 ? -4.672 -0.223 8.874 1.00 98.00 89 ALA A N 1
ATOM 620 C CA . ALA A 1 89 ? -4.905 0.465 7.605 1.00 98.00 89 ALA A CA 1
ATOM 621 C C . ALA A 1 89 ? -3.882 1.591 7.357 1.00 98.00 89 ALA A C 1
ATOM 623 O O . ALA A 1 89 ? -3.481 1.836 6.221 1.00 98.00 89 ALA A O 1
ATOM 624 N N . GLN A 1 90 ? -3.421 2.267 8.412 1.00 97.75 90 GLN A N 1
ATOM 625 C CA . GLN A 1 90 ? -2.363 3.269 8.309 1.00 97.75 90 GLN A CA 1
ATOM 626 C C . GLN A 1 90 ? -1.006 2.657 7.922 1.00 97.75 90 GLN A C 1
ATOM 628 O O . GLN A 1 90 ? -0.308 3.227 7.083 1.00 97.75 90 GLN A O 1
ATOM 633 N N . ALA A 1 91 ? -0.636 1.510 8.495 1.00 98.06 91 ALA A N 1
ATOM 634 C CA . ALA A 1 91 ? 0.590 0.798 8.129 1.00 98.06 91 ALA A CA 1
ATOM 635 C C . ALA A 1 91 ? 0.539 0.256 6.686 1.00 98.06 91 ALA A C 1
ATOM 637 O O . ALA A 1 91 ? 1.527 0.344 5.948 1.00 98.06 91 ALA A O 1
ATOM 638 N N . ASP A 1 92 ? -0.627 -0.237 6.262 1.00 98.38 92 ASP A N 1
ATOM 639 C CA . ASP A 1 92 ? -0.872 -0.672 4.886 1.00 98.38 92 ASP A CA 1
ATOM 640 C C . ASP A 1 92 ? -0.688 0.488 3.890 1.00 98.38 92 ASP A C 1
ATOM 642 O O . ASP A 1 92 ? -0.056 0.297 2.849 1.00 98.38 92 ASP A O 1
ATOM 646 N N . LEU A 1 93 ? -1.167 1.703 4.212 1.00 98.06 93 LEU A N 1
ATOM 647 C CA . LEU A 1 93 ? -0.954 2.888 3.363 1.00 98.06 93 LEU A CA 1
ATOM 648 C C . LEU A 1 93 ? 0.527 3.214 3.198 1.00 98.06 93 LEU A C 1
ATOM 650 O O . LEU A 1 93 ? 0.975 3.405 2.072 1.00 98.06 93 LEU A O 1
ATOM 654 N N . ALA A 1 94 ? 1.294 3.227 4.290 1.00 97.94 94 ALA A N 1
ATOM 655 C CA . ALA A 1 94 ? 2.728 3.509 4.227 1.00 97.94 94 ALA A CA 1
ATOM 656 C C . ALA A 1 94 ? 3.469 2.490 3.338 1.00 97.94 94 ALA A C 1
ATOM 658 O O . ALA A 1 94 ? 4.360 2.842 2.564 1.00 97.94 94 ALA A O 1
ATOM 659 N N . THR A 1 95 ? 3.065 1.218 3.400 1.00 98.31 95 THR A N 1
ATOM 660 C CA . THR A 1 95 ? 3.619 0.158 2.543 1.00 98.31 95 THR A CA 1
ATOM 661 C C . THR A 1 95 ? 3.234 0.353 1.073 1.00 98.31 95 THR A C 1
ATOM 663 O O . THR A 1 95 ? 4.065 0.175 0.174 1.00 98.31 95 THR A O 1
ATOM 666 N N . ALA A 1 96 ? 1.985 0.740 0.807 1.00 98.44 96 ALA A N 1
ATOM 667 C CA . ALA A 1 96 ? 1.507 1.030 -0.540 1.00 98.44 96 ALA A CA 1
ATOM 668 C C . ALA A 1 96 ? 2.212 2.258 -1.148 1.00 98.44 96 ALA A C 1
ATOM 670 O O . ALA A 1 96 ? 2.620 2.201 -2.306 1.00 98.44 96 ALA A O 1
ATOM 671 N N . GLU A 1 97 ? 2.444 3.318 -0.369 1.00 98.44 97 GLU A N 1
ATOM 672 C CA . GLU A 1 97 ? 3.212 4.505 -0.783 1.00 98.44 97 GLU A CA 1
ATOM 673 C C . GLU A 1 97 ? 4.644 4.143 -1.166 1.00 98.44 97 GLU A C 1
ATOM 675 O O . GLU A 1 97 ? 5.111 4.519 -2.241 1.00 98.44 97 GLU A O 1
ATOM 680 N N . ALA A 1 98 ? 5.324 3.347 -0.336 1.00 98.50 98 ALA A N 1
ATOM 681 C CA . ALA A 1 98 ? 6.673 2.874 -0.637 1.00 98.50 98 ALA A CA 1
ATOM 682 C C . ALA A 1 98 ? 6.717 2.039 -1.931 1.00 98.50 98 ALA A C 1
ATOM 684 O O . ALA A 1 98 ? 7.643 2.170 -2.735 1.00 98.50 98 ALA A O 1
ATOM 685 N N . THR A 1 99 ? 5.696 1.208 -2.163 1.00 98.56 99 THR A N 1
ATOM 686 C CA . THR A 1 99 ? 5.572 0.403 -3.388 1.00 98.56 99 THR A CA 1
ATOM 687 C C . THR A 1 99 ? 5.366 1.285 -4.620 1.00 98.56 99 THR A C 1
ATOM 689 O O . THR A 1 99 ? 6.038 1.088 -5.632 1.00 98.56 99 THR A O 1
ATOM 692 N N . ILE A 1 100 ? 4.477 2.279 -4.534 1.00 98.69 100 ILE A N 1
ATOM 693 C CA . ILE A 1 100 ? 4.230 3.256 -5.603 1.00 98.69 100 ILE A CA 1
ATOM 694 C C . ILE A 1 100 ? 5.520 4.010 -5.939 1.00 98.69 100 ILE A C 1
ATOM 696 O O . ILE A 1 100 ? 5.913 4.033 -7.103 1.00 98.69 100 ILE A O 1
ATOM 700 N N . ALA A 1 101 ? 6.223 4.535 -4.932 1.00 98.62 101 ALA A N 1
ATOM 701 C CA . ALA A 1 101 ? 7.478 5.258 -5.131 1.00 98.62 101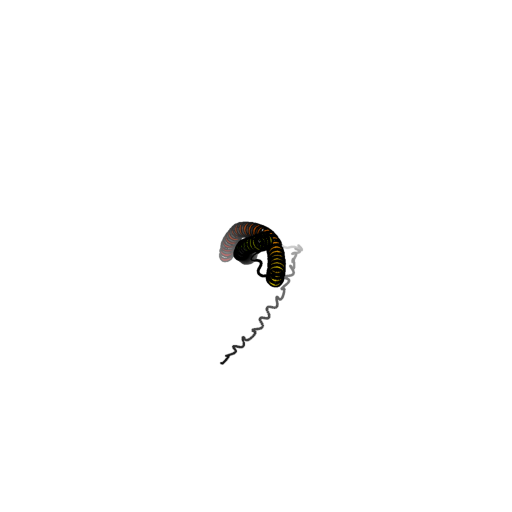 ALA A CA 1
ATOM 702 C C . ALA A 1 101 ? 8.552 4.388 -5.809 1.00 98.62 101 ALA A C 1
ATOM 704 O O . ALA A 1 101 ? 9.240 4.837 -6.726 1.00 98.62 101 ALA A O 1
ATOM 705 N N . SER A 1 102 ? 8.670 3.117 -5.408 1.00 98.62 102 SER A N 1
ATOM 706 C CA . SER A 1 102 ? 9.603 2.171 -6.030 1.00 98.62 102 SER A CA 1
ATOM 707 C C . SER A 1 102 ? 9.261 1.887 -7.498 1.00 98.62 102 SER A C 1
ATOM 709 O O . SER A 1 102 ? 10.159 1.825 -8.341 1.00 98.62 102 SER A O 1
ATOM 711 N N . LEU A 1 103 ? 7.973 1.742 -7.825 1.00 98.75 103 LEU A N 1
ATOM 712 C CA . LEU A 1 103 ? 7.515 1.537 -9.200 1.00 98.75 103 LEU A CA 1
ATOM 713 C C . LEU A 1 103 ? 7.752 2.777 -10.069 1.00 98.75 103 LEU A C 1
ATOM 715 O O . LEU A 1 103 ? 8.210 2.637 -11.201 1.00 98.75 103 LEU A O 1
ATOM 719 N N . GLU A 1 104 ? 7.506 3.977 -9.540 1.00 98.62 104 GLU A N 1
ATOM 720 C CA . GLU A 1 104 ? 7.782 5.243 -10.232 1.00 98.62 104 GLU A CA 1
ATOM 721 C C . GLU A 1 104 ? 9.281 5.416 -10.508 1.00 98.62 104 GLU A C 1
ATOM 723 O O . GLU A 1 104 ? 9.668 5.755 -11.627 1.00 98.62 104 GLU A O 1
ATOM 728 N N . GLN A 1 105 ? 10.144 5.081 -9.544 1.00 98.62 105 GLN A N 1
ATOM 729 C CA . GLN A 1 105 ? 11.590 5.064 -9.766 1.00 98.62 105 GLN A CA 1
ATOM 730 C C . GLN A 1 105 ? 11.983 4.066 -10.865 1.00 98.62 105 GLN A C 1
ATOM 732 O O . GLN A 1 105 ? 12.720 4.417 -11.786 1.00 98.62 105 GLN A O 1
ATOM 737 N N . LYS A 1 106 ? 11.457 2.835 -10.815 1.00 98.62 106 LYS A N 1
ATOM 738 C CA . LYS A 1 106 ? 11.741 1.813 -11.830 1.00 98.62 106 LYS A CA 1
ATOM 739 C C . LYS A 1 106 ? 11.293 2.250 -13.228 1.00 9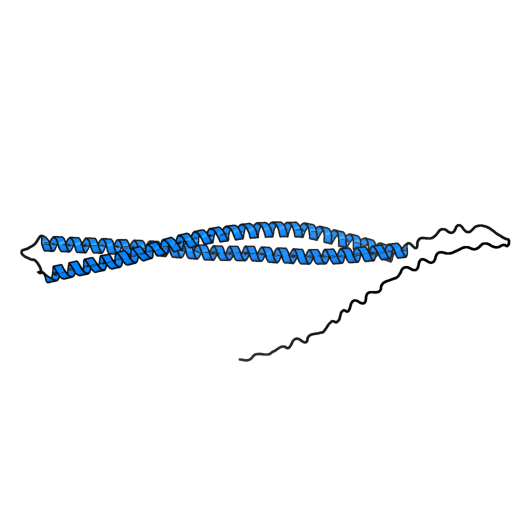8.62 106 LYS A C 1
ATOM 741 O O . LYS A 1 106 ? 11.981 1.949 -14.202 1.00 98.62 106 LYS A O 1
ATOM 746 N N . MET A 1 107 ? 10.164 2.952 -13.342 1.00 98.50 107 MET A N 1
ATOM 747 C CA . MET A 1 107 ? 9.722 3.526 -14.615 1.00 98.50 107 MET A CA 1
ATOM 748 C C . MET A 1 107 ? 10.729 4.541 -15.155 1.00 98.50 107 MET A C 1
ATOM 750 O O . MET A 1 107 ? 11.122 4.421 -16.312 1.00 98.50 107 MET A O 1
ATOM 754 N N . ASN A 1 108 ? 11.198 5.475 -14.324 1.00 98.50 108 ASN A N 1
ATOM 755 C CA . ASN A 1 108 ? 12.183 6.482 -14.734 1.00 98.50 108 ASN A CA 1
ATOM 756 C C . ASN A 1 108 ? 13.505 5.844 -15.199 1.00 98.50 108 ASN A C 1
ATOM 758 O O . ASN A 1 108 ? 14.087 6.261 -16.206 1.00 98.50 108 ASN A O 1
ATOM 762 N N . ASP A 1 109 ? 13.960 4.798 -14.505 1.00 98.56 109 ASP A N 1
ATOM 763 C CA . ASP A 1 109 ? 15.159 4.043 -14.884 1.00 98.56 109 ASP A CA 1
ATOM 764 C C . ASP A 1 109 ? 14.976 3.331 -16.235 1.00 98.56 109 ASP A C 1
ATOM 766 O O . ASP A 1 109 ? 15.872 3.345 -17.083 1.00 98.56 109 ASP A O 1
ATOM 770 N N . LEU A 1 110 ? 13.812 2.710 -16.461 1.00 98.75 110 LEU A N 1
ATOM 771 C CA . LEU A 1 110 ? 13.486 2.053 -17.730 1.00 98.75 110 LEU A CA 1
ATOM 772 C C . LEU A 1 110 ? 13.383 3.059 -18.879 1.00 98.75 110 LEU A C 1
ATOM 774 O O . LEU A 1 110 ? 13.935 2.811 -19.949 1.00 98.75 110 LEU A O 1
ATOM 778 N N . GLU A 1 111 ? 12.736 4.203 -18.662 1.00 98.44 111 GLU A N 1
ATOM 779 C CA . GLU A 1 111 ? 12.641 5.278 -19.654 1.00 98.44 111 GLU A CA 1
ATOM 780 C C . GLU A 1 111 ? 14.026 5.815 -20.032 1.00 98.44 111 GLU A C 1
ATOM 782 O O . GLU A 1 111 ? 14.320 5.976 -21.219 1.00 98.44 111 GLU A O 1
ATOM 787 N N . SER A 1 112 ? 14.912 5.992 -19.050 1.00 98.62 112 SER A N 1
ATOM 788 C CA . SER A 1 112 ? 16.301 6.404 -19.286 1.00 98.62 112 SER A CA 1
ATOM 789 C C . SER A 1 112 ? 17.060 5.380 -20.137 1.00 98.62 112 SER A C 1
ATOM 791 O O . SER A 1 112 ? 17.668 5.741 -21.146 1.00 98.62 112 SER A O 1
ATOM 793 N N . LYS A 1 113 ? 16.955 4.084 -19.816 1.00 98.69 113 LYS A N 1
ATOM 794 C CA . LYS A 1 113 ? 17.583 3.006 -20.604 1.00 98.69 113 LYS A CA 1
ATOM 795 C C . LYS A 1 113 ? 17.035 2.918 -22.030 1.00 98.69 113 LYS A C 1
ATOM 797 O O . LYS A 1 113 ? 17.794 2.693 -22.970 1.00 98.69 113 LYS A O 1
ATOM 802 N N . ILE A 1 114 ? 15.729 3.115 -22.218 1.00 98.62 114 ILE A N 1
ATOM 803 C CA . ILE A 1 114 ? 15.110 3.154 -23.552 1.00 98.62 114 ILE A CA 1
ATOM 804 C C . ILE A 1 114 ? 15.674 4.325 -24.365 1.00 98.62 114 ILE A C 1
ATOM 806 O O . ILE A 1 114 ? 15.994 4.150 -25.542 1.00 98.62 114 ILE A O 1
ATOM 810 N N . GLN A 1 115 ? 15.846 5.500 -23.750 1.00 98.44 115 GLN A N 1
ATOM 811 C CA . GLN A 1 115 ? 16.470 6.653 -24.404 1.00 98.44 115 GLN A CA 1
ATOM 812 C C . GLN A 1 115 ? 17.940 6.399 -24.759 1.00 98.44 115 GLN A C 1
ATOM 814 O O . GLN A 1 115 ? 18.379 6.777 -25.844 1.00 98.44 115 GLN A O 1
ATOM 819 N N . GLU A 1 116 ? 18.706 5.744 -23.888 1.00 98.44 116 GLU A N 1
ATOM 820 C CA . GLU A 1 116 ? 20.088 5.346 -24.184 1.00 98.44 116 GLU A CA 1
ATOM 821 C C . GLU A 1 116 ? 20.158 4.393 -25.381 1.00 98.44 116 GLU A C 1
ATOM 823 O O . GLU A 1 116 ? 20.950 4.614 -26.298 1.00 98.44 116 GLU A O 1
ATOM 828 N N . LYS A 1 117 ? 19.285 3.379 -25.432 1.00 98.12 117 LYS A N 1
ATOM 829 C CA . LYS A 1 117 ? 19.201 2.459 -26.578 1.00 98.12 117 LYS A CA 1
ATOM 830 C C . LYS A 1 117 ? 18.759 3.169 -27.853 1.00 98.12 117 LYS A C 1
ATOM 832 O O . LYS A 1 117 ? 19.286 2.872 -28.920 1.00 98.12 117 LYS A O 1
ATOM 837 N N . GLN A 1 118 ? 17.859 4.144 -27.754 1.00 97.62 118 GLN A N 1
ATOM 838 C CA . GLN A 1 118 ? 17.474 4.981 -28.889 1.00 97.62 118 GLN A CA 1
ATOM 839 C C . GLN A 1 118 ? 18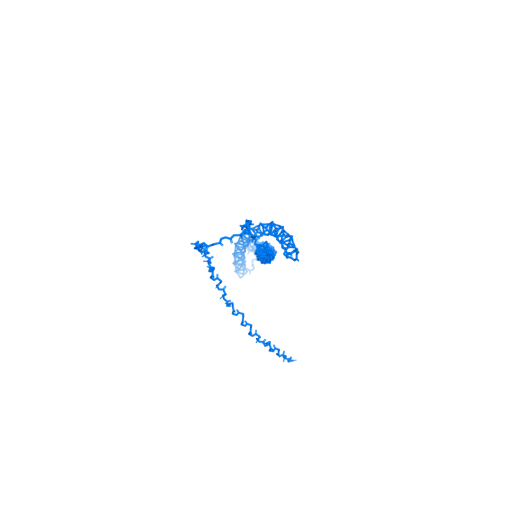.667 5.785 -29.435 1.00 97.62 118 GLN A C 1
ATOM 841 O O . GLN A 1 118 ? 18.899 5.776 -30.641 1.00 97.62 118 GLN A O 1
ATOM 846 N N . LYS A 1 119 ? 19.469 6.413 -28.564 1.00 98.12 119 LYS A N 1
ATOM 847 C CA . LYS A 1 119 ? 20.688 7.137 -28.969 1.00 98.12 119 LYS A CA 1
ATOM 848 C C . LYS A 1 119 ? 21.732 6.209 -29.592 1.00 98.12 119 LYS A C 1
ATOM 850 O O . LYS A 1 119 ? 22.322 6.556 -30.610 1.00 98.12 119 LYS A O 1
ATOM 855 N N . ALA A 1 120 ? 21.938 5.025 -29.012 1.00 97.50 120 ALA A N 1
ATOM 856 C CA . ALA A 1 120 ? 22.847 4.021 -29.565 1.00 97.50 120 ALA A CA 1
ATOM 857 C C . ALA A 1 120 ? 22.396 3.562 -30.961 1.00 97.50 120 ALA A C 1
ATOM 859 O O . ALA A 1 120 ? 23.210 3.462 -31.874 1.00 97.50 120 ALA A O 1
ATOM 860 N N . PHE A 1 121 ? 21.091 3.347 -31.155 1.00 97.38 121 PHE A N 1
ATOM 861 C CA . PHE A 1 121 ? 20.531 3.013 -32.463 1.00 97.38 121 PHE A CA 1
ATOM 862 C C . PHE A 1 121 ? 20.771 4.126 -33.491 1.00 97.38 121 PHE A C 1
ATOM 864 O O . PHE A 1 121 ? 21.215 3.855 -34.604 1.00 97.38 121 PHE A O 1
ATOM 871 N N . GLU A 1 122 ? 20.520 5.383 -33.120 1.00 97.06 122 GLU A N 1
ATOM 872 C CA . GLU A 1 122 ? 20.777 6.541 -33.985 1.00 97.06 122 GLU A CA 1
ATOM 873 C C . GLU A 1 122 ? 22.255 6.654 -34.371 1.00 97.06 122 GLU A C 1
ATOM 875 O O . GLU A 1 122 ? 22.562 6.956 -35.524 1.00 97.06 122 GLU A O 1
ATOM 880 N N . GLN A 1 123 ? 23.168 6.356 -33.443 1.00 96.31 123 GLN A N 1
ATOM 881 C CA . GLN A 1 123 ? 24.600 6.315 -33.723 1.00 96.31 123 GLN A CA 1
ATOM 882 C C . GLN A 1 123 ? 24.952 5.229 -34.749 1.00 96.31 123 GLN A C 1
ATOM 884 O O . GLN A 1 123 ? 25.629 5.534 -35.729 1.00 96.31 123 GLN A O 1
ATOM 889 N N . VAL A 1 124 ? 24.447 4.003 -34.579 1.00 95.94 124 VAL A N 1
ATOM 890 C CA . VAL A 1 124 ? 24.674 2.904 -35.536 1.00 95.94 124 VAL A CA 1
ATOM 891 C C . VAL A 1 124 ? 24.144 3.270 -36.924 1.00 95.94 124 VAL A C 1
ATOM 893 O O . VAL A 1 124 ? 24.842 3.102 -37.919 1.00 95.94 124 VAL A O 1
ATOM 896 N N . VAL A 1 125 ? 22.952 3.867 -37.009 1.00 93.69 125 VAL A N 1
ATOM 897 C CA . VAL A 1 125 ? 22.383 4.332 -38.288 1.00 93.69 125 VAL A CA 1
ATOM 898 C C . VAL A 1 125 ? 23.251 5.417 -38.940 1.00 93.69 125 VAL A C 1
ATOM 900 O O . VAL A 1 125 ? 23.366 5.472 -40.166 1.00 93.69 125 VAL A O 1
ATOM 903 N N . LEU A 1 126 ? 23.860 6.309 -38.154 1.00 94.00 126 LEU A N 1
ATOM 904 C CA . LEU A 1 126 ? 24.793 7.311 -38.677 1.00 94.00 126 LEU A CA 1
ATOM 905 C C . LEU A 1 126 ? 26.088 6.674 -39.194 1.00 94.00 126 LEU A C 1
ATOM 907 O O . LEU A 1 126 ? 26.599 7.120 -40.220 1.00 94.00 126 LEU A O 1
ATOM 911 N N . GLU A 1 127 ? 26.610 5.657 -38.511 1.00 90.50 127 GLU A N 1
ATOM 912 C CA . GLU A 1 127 ? 27.788 4.893 -38.943 1.00 90.50 127 GLU A CA 1
ATOM 913 C C . GLU A 1 127 ? 27.509 4.144 -40.253 1.00 90.50 127 GLU A C 1
ATOM 915 O O . GLU A 1 127 ? 28.258 4.319 -41.213 1.00 90.50 127 GLU A O 1
ATOM 920 N N . GLN A 1 128 ? 26.362 3.465 -40.366 1.00 88.75 128 GLN A N 1
ATOM 921 C CA . GLN A 1 128 ? 25.916 2.827 -41.614 1.00 88.75 128 GLN A CA 1
ATOM 922 C C . GLN A 1 128 ? 25.854 3.818 -42.784 1.00 88.75 128 GLN A C 1
ATOM 924 O O . GLN A 1 128 ? 26.355 3.548 -43.874 1.00 88.75 128 GLN A O 1
ATOM 929 N N . LYS A 1 129 ? 25.282 5.009 -42.562 1.00 88.81 129 LYS A N 1
ATOM 930 C CA . LYS A 1 129 ? 25.211 6.053 -43.598 1.00 88.81 129 LYS A CA 1
ATOM 931 C C . LYS A 1 129 ? 26.588 6.549 -44.033 1.00 88.81 129 LYS A C 1
ATOM 933 O O . LYS A 1 129 ? 26.763 6.862 -45.208 1.00 88.81 129 LYS A O 1
ATOM 938 N N . LYS A 1 130 ? 27.547 6.661 -43.109 1.00 87.56 130 LYS A N 1
ATOM 939 C CA . LYS A 1 130 ? 28.925 7.065 -43.433 1.00 87.56 130 LYS A CA 1
ATOM 940 C C . LYS A 1 130 ? 29.626 6.004 -44.275 1.00 87.56 130 LYS A C 1
ATOM 942 O O . LYS A 1 130 ? 30.253 6.361 -45.267 1.00 87.56 130 LYS A O 1
ATOM 947 N N . GLU A 1 131 ? 29.456 4.735 -43.917 1.00 82.75 131 GLU A N 1
ATOM 948 C CA . GLU A 1 131 ? 30.018 3.594 -44.643 1.00 82.75 131 GLU A CA 1
ATOM 949 C C . GLU A 1 131 ? 29.482 3.520 -46.082 1.00 82.75 131 GLU A C 1
ATOM 951 O O . GLU A 1 131 ? 30.236 3.377 -47.043 1.00 82.75 131 GLU A O 1
ATOM 956 N N . GLN A 1 132 ? 28.174 3.732 -46.254 1.00 79.88 132 GLN A N 1
ATOM 957 C CA . GLN A 1 132 ? 27.527 3.756 -47.570 1.00 79.88 132 GLN A CA 1
ATOM 958 C C . GLN A 1 132 ? 27.916 4.981 -48.414 1.00 79.88 132 GLN A C 1
ATOM 960 O O . GLN A 1 132 ? 27.956 4.900 -49.643 1.00 79.88 132 GLN A O 1
ATOM 965 N N . ALA A 1 133 ? 28.196 6.123 -47.780 1.00 83.75 133 ALA A N 1
ATOM 966 C CA . ALA A 1 133 ? 28.549 7.364 -48.467 1.00 83.75 133 ALA A CA 1
ATOM 967 C C . ALA A 1 133 ? 30.019 7.433 -48.918 1.00 83.75 133 ALA A C 1
ATOM 969 O O . ALA A 1 133 ? 30.333 8.276 -49.760 1.00 83.75 133 ALA A O 1
ATOM 970 N N . ASN A 1 134 ? 30.909 6.577 -48.395 1.00 74.75 134 ASN A N 1
ATOM 971 C CA . ASN A 1 134 ? 32.334 6.581 -48.741 1.00 74.75 134 ASN A CA 1
ATOM 972 C C . ASN A 1 134 ? 32.786 5.263 -49.409 1.00 74.75 134 ASN A C 1
ATOM 974 O O . ASN A 1 134 ? 33.517 4.477 -48.809 1.00 74.75 134 ASN A O 1
ATOM 978 N N . PRO A 1 135 ? 32.399 5.008 -50.674 1.00 63.62 135 PRO A N 1
ATOM 979 C CA . PRO A 1 135 ? 32.649 3.730 -51.348 1.00 63.62 135 PRO A CA 1
ATOM 980 C C . PRO A 1 135 ? 34.133 3.432 -51.628 1.00 63.62 135 PRO A C 1
ATOM 982 O O . PRO A 1 135 ? 34.455 2.310 -52.005 1.00 63.62 135 PRO A O 1
ATOM 985 N N . VAL A 1 136 ? 35.028 4.419 -51.481 1.00 64.00 136 VAL A N 1
ATOM 986 C CA . VAL A 1 136 ? 36.471 4.283 -51.755 1.00 64.00 136 VAL A CA 1
ATOM 987 C C . VAL A 1 136 ? 37.250 3.763 -50.538 1.00 64.00 136 VAL A C 1
ATOM 989 O O . VAL A 1 136 ? 38.201 3.012 -50.728 1.00 64.00 136 VAL A O 1
ATOM 992 N N . ASP A 1 137 ? 36.813 4.081 -49.312 1.00 63.03 137 ASP A N 1
ATOM 993 C CA . ASP A 1 137 ? 37.436 3.636 -48.047 1.00 63.03 137 ASP A CA 1
ATOM 994 C C . ASP A 1 137 ? 36.519 2.699 -47.242 1.00 63.03 137 ASP A C 1
ATOM 996 O O . ASP A 1 137 ? 36.611 2.622 -46.017 1.00 63.03 137 ASP A O 1
ATOM 1000 N N . ARG A 1 138 ? 35.586 2.020 -47.916 1.00 66.62 138 ARG A N 1
ATOM 1001 C CA . ARG A 1 138 ? 34.640 1.104 -47.276 1.00 66.62 138 ARG A CA 1
ATOM 1002 C C . ARG A 1 138 ? 35.414 -0.057 -46.635 1.00 66.62 138 ARG A C 1
ATOM 1004 O O . ARG A 1 138 ? 36.163 -0.753 -47.319 1.00 66.62 138 ARG A O 1
ATOM 1011 N N . ASN A 1 139 ? 35.187 -0.301 -45.347 1.00 70.44 139 ASN A N 1
ATOM 1012 C CA . ASN A 1 139 ? 35.693 -1.445 -44.580 1.00 70.44 139 ASN A CA 1
ATOM 1013 C C . ASN A 1 139 ? 35.135 -2.795 -45.079 1.00 70.44 139 ASN A C 1
ATOM 1015 O O . ASN A 1 139 ? 35.551 -3.854 -44.607 1.00 70.44 139 ASN A O 1
ATOM 1019 N N . GLY A 1 140 ? 34.240 -2.762 -46.070 1.00 74.56 140 GLY A N 1
ATOM 1020 C CA . GLY A 1 140 ? 33.722 -3.919 -46.793 1.00 74.56 140 GLY A CA 1
ATOM 1021 C C . GLY A 1 140 ? 32.452 -4.498 -46.174 1.00 74.56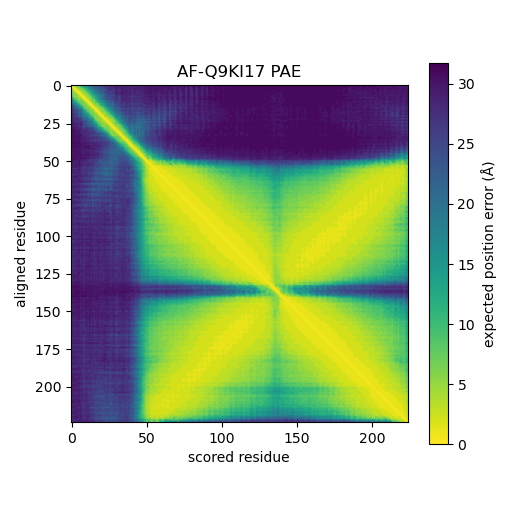 140 GLY A C 1
ATOM 1022 O O . GLY A 1 140 ? 31.932 -3.987 -45.184 1.00 74.56 140 GLY A O 1
ATOM 1023 N N . ASP A 1 141 ? 31.960 -5.582 -46.773 1.00 79.88 141 ASP A N 1
ATOM 1024 C CA . ASP A 1 141 ? 30.669 -6.204 -46.434 1.00 79.88 141 ASP A CA 1
ATOM 1025 C C . ASP A 1 141 ? 30.591 -6.662 -44.961 1.00 79.88 141 ASP A C 1
ATOM 1027 O O . ASP A 1 141 ? 29.537 -6.605 -44.339 1.00 79.88 141 ASP A O 1
ATOM 1031 N N . ALA A 1 142 ? 31.729 -7.026 -44.356 1.00 84.31 142 ALA A N 1
ATOM 1032 C CA . ALA A 1 142 ? 31.788 -7.494 -42.971 1.00 84.31 142 ALA A CA 1
ATOM 1033 C C . ALA A 1 142 ? 31.428 -6.419 -41.924 1.00 84.31 142 ALA A C 1
ATOM 1035 O O . ALA A 1 142 ? 30.868 -6.753 -40.879 1.00 84.31 142 ALA A O 1
ATOM 1036 N N . GLU A 1 143 ? 31.754 -5.143 -42.166 1.00 85.06 143 GLU A N 1
ATOM 1037 C CA . GLU A 1 143 ? 31.390 -4.061 -41.235 1.00 85.06 143 GLU A CA 1
ATOM 1038 C C . GLU A 1 143 ? 29.916 -3.668 -41.397 1.00 85.06 143 GLU A C 1
ATOM 1040 O O . GLU A 1 143 ? 29.254 -3.343 -40.412 1.00 85.06 143 GLU A O 1
ATOM 1045 N N . GLU A 1 144 ? 29.368 -3.764 -42.611 1.00 83.94 144 GLU A N 1
ATOM 1046 C CA . GLU A 1 144 ? 27.936 -3.559 -42.849 1.00 83.94 144 GLU A CA 1
ATOM 1047 C C . GLU A 1 144 ? 27.094 -4.633 -42.148 1.00 83.94 144 GLU A C 1
ATOM 1049 O O . GLU A 1 144 ? 26.185 -4.282 -41.393 1.00 83.94 144 GLU A O 1
ATOM 1054 N N . ASP A 1 145 ? 27.464 -5.911 -42.293 1.00 89.00 145 ASP A N 1
ATOM 1055 C CA . ASP A 1 145 ? 26.815 -7.033 -41.601 1.00 89.00 145 ASP A CA 1
ATOM 1056 C C . ASP A 1 145 ? 26.847 -6.850 -40.073 1.00 89.00 145 ASP A C 1
ATOM 1058 O O . ASP A 1 145 ? 25.843 -7.050 -39.382 1.00 89.00 145 ASP A O 1
ATOM 1062 N N . ARG A 1 146 ? 27.991 -6.406 -39.533 1.00 92.31 146 ARG A N 1
ATOM 1063 C CA . ARG A 1 146 ? 28.158 -6.137 -38.098 1.00 92.31 146 ARG A CA 1
ATOM 1064 C C . ARG A 1 146 ? 27.262 -4.996 -37.616 1.00 92.31 146 ARG A C 1
ATOM 1066 O O . ARG A 1 146 ? 26.656 -5.102 -36.548 1.00 92.31 146 ARG A O 1
ATOM 1073 N N . LEU A 1 147 ? 27.193 -3.894 -38.362 1.00 92.12 147 LEU A N 1
ATOM 1074 C CA . LEU A 1 147 ? 26.338 -2.758 -38.013 1.00 92.12 147 LEU A CA 1
ATOM 1075 C C . LEU A 1 147 ? 24.855 -3.138 -38.096 1.00 92.12 147 LEU A C 1
ATOM 1077 O O . LEU A 1 147 ? 24.073 -2.720 -37.240 1.00 92.12 147 LEU A O 1
ATOM 1081 N N . ASP A 1 148 ? 24.466 -3.951 -39.079 1.00 92.25 148 ASP A N 1
ATOM 1082 C CA . ASP A 1 148 ? 23.104 -4.469 -39.202 1.00 92.25 148 ASP A CA 1
ATOM 1083 C C . ASP A 1 148 ? 22.722 -5.366 -38.021 1.00 92.25 148 ASP A C 1
ATOM 1085 O O . ASP A 1 148 ? 21.662 -5.148 -37.415 1.00 92.25 148 ASP A O 1
ATOM 1089 N N . GLU A 1 149 ? 23.596 -6.301 -37.637 1.00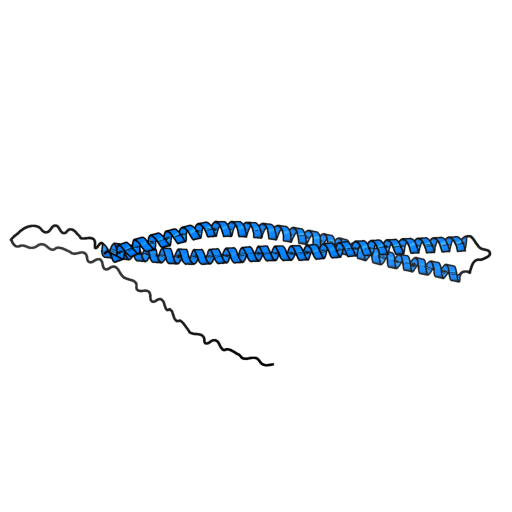 95.12 149 GLU A N 1
ATOM 1090 C CA . GLU A 1 149 ? 23.411 -7.160 -36.464 1.00 95.12 149 GLU A CA 1
ATOM 1091 C C . GLU A 1 149 ? 23.258 -6.327 -35.186 1.00 95.12 149 GLU A C 1
ATOM 1093 O O . GLU A 1 149 ? 22.261 -6.471 -34.466 1.00 95.12 149 GLU A O 1
ATOM 1098 N N . LEU A 1 150 ? 24.169 -5.375 -34.959 1.00 95.94 150 LEU A N 1
ATOM 1099 C CA . LEU A 1 150 ? 24.127 -4.472 -33.810 1.00 95.94 150 LEU A CA 1
ATOM 1100 C C . LEU A 1 150 ? 22.839 -3.633 -33.792 1.00 95.94 150 LEU A C 1
ATOM 1102 O O . LEU A 1 150 ? 22.205 -3.466 -32.747 1.00 95.94 150 LEU A O 1
ATOM 1106 N N . SER A 1 151 ? 22.390 -3.141 -34.951 1.00 95.81 151 SER A N 1
ATOM 1107 C CA . SER A 1 151 ? 21.128 -2.402 -35.066 1.00 95.81 151 SER A CA 1
ATOM 1108 C C . SER A 1 151 ? 19.915 -3.270 -34.702 1.00 95.81 151 SER A C 1
ATOM 1110 O O . SER A 1 151 ? 18.935 -2.776 -34.128 1.00 95.81 151 SER A O 1
ATOM 1112 N N . GLY A 1 152 ? 19.964 -4.562 -35.041 1.00 96.69 152 GLY A N 1
ATOM 1113 C CA . GLY A 1 152 ? 18.932 -5.545 -34.733 1.00 96.69 152 GLY A CA 1
ATOM 1114 C C . GLY A 1 152 ? 18.917 -5.923 -33.254 1.00 96.69 152 GLY A C 1
ATOM 1115 O O . GLY A 1 152 ? 17.846 -6.059 -32.661 1.00 96.69 152 GLY A O 1
ATOM 1116 N N . GLU A 1 153 ? 20.085 -6.064 -32.632 1.00 97.69 153 GLU A N 1
ATOM 1117 C CA . GLU A 1 153 ? 20.225 -6.259 -31.186 1.00 97.69 153 GLU A CA 1
ATOM 1118 C C . GLU A 1 153 ? 19.680 -5.072 -30.397 1.00 97.69 153 GLU A C 1
ATOM 1120 O O . GLU A 1 153 ? 18.786 -5.258 -29.571 1.00 97.69 153 GLU A O 1
ATOM 1125 N N . ILE A 1 154 ? 20.112 -3.847 -30.715 1.00 98.00 154 ILE A N 1
ATOM 1126 C CA . ILE A 1 154 ? 19.646 -2.639 -30.022 1.00 98.00 154 ILE A CA 1
ATOM 1127 C C . ILE A 1 154 ? 18.121 -2.509 -30.115 1.00 98.00 154 ILE A C 1
ATOM 1129 O O . ILE A 1 154 ? 17.465 -2.195 -29.120 1.00 98.00 154 ILE A O 1
ATOM 1133 N N . ARG A 1 155 ? 17.529 -2.788 -31.285 1.00 97.38 155 ARG A N 1
ATOM 1134 C CA . ARG A 1 155 ? 16.068 -2.768 -31.465 1.00 97.38 155 ARG A CA 1
ATOM 1135 C C . ARG A 1 155 ? 15.359 -3.818 -30.611 1.00 97.38 155 ARG A C 1
ATOM 1137 O O . ARG A 1 155 ? 14.340 -3.500 -30.000 1.00 97.38 155 ARG A O 1
ATOM 1144 N N . ARG A 1 156 ? 15.888 -5.045 -30.543 1.00 98.06 156 ARG A N 1
ATOM 1145 C CA . ARG A 1 156 ? 15.325 -6.123 -29.712 1.00 98.06 156 ARG A CA 1
ATOM 1146 C C . ARG A 1 156 ? 15.393 -5.782 -28.226 1.00 98.06 156 ARG A C 1
ATOM 1148 O O . ARG A 1 156 ? 14.394 -5.925 -27.526 1.00 98.06 156 ARG A O 1
ATOM 1155 N N . GLU A 1 157 ? 16.534 -5.289 -27.756 1.00 98.19 157 GLU A N 1
ATOM 1156 C CA . GLU A 1 157 ? 16.707 -4.876 -26.362 1.00 98.19 157 GLU A CA 1
ATOM 1157 C C . GLU A 1 157 ? 15.806 -3.695 -25.999 1.00 98.19 157 GLU A C 1
ATOM 1159 O O . GLU A 1 157 ? 15.158 -3.712 -24.954 1.00 98.19 157 GLU A O 1
ATOM 1164 N N . LYS A 1 158 ? 15.707 -2.690 -26.878 1.00 98.12 158 LYS A N 1
ATOM 1165 C CA . LYS A 1 158 ? 14.800 -1.556 -26.681 1.00 98.12 158 LYS A CA 1
ATOM 1166 C C . LYS A 1 158 ? 13.347 -2.022 -26.568 1.00 98.12 158 LYS A C 1
ATOM 1168 O O . LYS A 1 158 ? 12.663 -1.630 -25.628 1.00 98.12 158 LYS A O 1
ATOM 1173 N N . ALA A 1 159 ? 12.898 -2.891 -27.474 1.00 98.38 159 ALA A N 1
ATOM 1174 C CA . ALA A 1 159 ? 11.545 -3.438 -27.434 1.00 98.38 159 ALA A CA 1
ATOM 1175 C C . ALA A 1 159 ? 11.287 -4.238 -26.143 1.00 98.38 159 ALA A C 1
ATOM 1177 O O . ALA A 1 159 ? 10.216 -4.127 -25.551 1.00 98.38 159 ALA A O 1
ATOM 1178 N N . ALA A 1 160 ? 12.271 -5.003 -25.659 1.00 98.50 160 ALA A N 1
ATOM 1179 C CA . ALA A 1 160 ? 12.155 -5.710 -24.384 1.00 98.50 160 ALA A CA 1
ATOM 1180 C C . ALA A 1 160 ? 11.999 -4.740 -23.196 1.00 98.50 160 ALA A C 1
ATOM 1182 O O . ALA A 1 160 ? 11.132 -4.948 -22.346 1.00 98.50 160 ALA A O 1
ATOM 1183 N N . LEU A 1 161 ? 12.776 -3.652 -23.168 1.00 98.62 161 LEU A N 1
ATOM 1184 C CA . LEU A 1 161 ? 12.653 -2.608 -22.145 1.00 98.62 161 LEU A CA 1
ATOM 1185 C C . LEU A 1 161 ? 11.301 -1.883 -22.211 1.00 98.62 161 LEU A C 1
ATOM 1187 O O . LEU A 1 161 ? 10.707 -1.613 -21.171 1.00 98.62 161 LEU A O 1
ATOM 1191 N N . GLU A 1 162 ? 10.780 -1.600 -23.408 1.00 98.44 162 GLU A N 1
ATOM 1192 C CA . GLU A 1 162 ? 9.448 -1.004 -23.597 1.00 98.44 162 GLU A CA 1
ATOM 1193 C C . GLU A 1 162 ? 8.335 -1.918 -23.056 1.00 98.44 162 GLU A C 1
ATOM 1195 O O . GLU A 1 162 ? 7.404 -1.449 -22.396 1.00 98.44 162 GLU A O 1
ATOM 1200 N N . VAL A 1 163 ? 8.458 -3.234 -23.256 1.00 98.69 163 VAL A N 1
ATOM 1201 C CA . VAL A 1 163 ? 7.540 -4.231 -22.681 1.00 98.69 163 VAL A CA 1
ATOM 1202 C C . VAL A 1 163 ? 7.617 -4.237 -21.150 1.00 98.69 163 VAL A C 1
ATOM 1204 O O . VAL A 1 163 ? 6.584 -4.295 -20.481 1.00 98.69 163 VAL A O 1
ATOM 1207 N N . GLU A 1 164 ? 8.816 -4.172 -20.566 1.00 98.50 164 GLU A N 1
ATOM 1208 C CA . GLU A 1 164 ? 8.974 -4.070 -19.108 1.00 98.50 164 GLU A CA 1
ATOM 1209 C C . GLU A 1 164 ? 8.424 -2.757 -18.544 1.00 98.50 164 GLU A C 1
ATOM 1211 O O . GLU A 1 164 ? 7.805 -2.759 -17.473 1.00 98.50 164 GLU A O 1
ATOM 1216 N N . LEU A 1 165 ? 8.602 -1.648 -19.263 1.00 98.62 165 LEU A N 1
ATOM 1217 C CA . LEU A 1 165 ? 8.040 -0.352 -18.895 1.00 98.62 165 LEU A CA 1
ATOM 1218 C C . LEU A 1 165 ? 6.514 -0.424 -18.864 1.00 98.62 165 LEU A C 1
ATOM 1220 O O . LEU A 1 165 ? 5.902 0.023 -17.895 1.00 98.62 165 LEU A O 1
ATOM 1224 N N . GLN A 1 166 ? 5.902 -1.040 -19.875 1.00 98.56 166 GLN A N 1
ATOM 1225 C CA . GLN A 1 166 ? 4.454 -1.213 -19.930 1.00 98.56 166 GLN A CA 1
ATOM 1226 C C . GLN A 1 166 ? 3.930 -2.066 -18.765 1.00 98.56 166 GLN A C 1
ATOM 1228 O O . GLN A 1 166 ? 2.996 -1.660 -18.075 1.00 98.56 166 GLN A O 1
ATOM 1233 N N . LYS A 1 167 ? 4.587 -3.192 -18.460 1.00 98.62 167 LYS A N 1
ATOM 1234 C CA . LYS A 1 167 ? 4.247 -4.012 -17.281 1.00 98.62 167 LYS A CA 1
ATOM 1235 C C . LYS A 1 167 ? 4.378 -3.230 -15.972 1.00 98.62 167 LYS A C 1
ATOM 1237 O O . LYS A 1 167 ? 3.572 -3.401 -15.061 1.00 98.62 167 LYS A O 1
ATOM 1242 N N . THR A 1 168 ? 5.391 -2.371 -15.865 1.00 98.69 168 THR A N 1
ATOM 1243 C CA . THR A 1 168 ? 5.611 -1.544 -14.669 1.00 98.69 168 THR A CA 1
ATOM 1244 C C . THR A 1 168 ? 4.521 -0.476 -14.527 1.00 98.69 168 THR A C 1
ATOM 1246 O O . THR A 1 168 ? 4.042 -0.257 -13.418 1.00 98.69 168 THR A O 1
ATOM 1249 N N . LYS A 1 169 ? 4.053 0.119 -15.634 1.00 98.50 169 LYS A N 1
ATOM 1250 C CA . LYS A 1 169 ? 2.904 1.044 -15.653 1.00 98.50 169 LYS A CA 1
ATOM 1251 C C . LYS A 1 169 ? 1.616 0.371 -15.173 1.00 98.50 169 LYS A C 1
ATOM 1253 O O . LYS A 1 169 ? 0.924 0.905 -14.314 1.00 98.50 169 LYS A O 1
ATOM 1258 N N . GLU A 1 170 ? 1.333 -0.834 -15.657 1.00 98.62 170 GLU A N 1
ATOM 1259 C CA . GLU A 1 170 ? 0.159 -1.610 -15.229 1.00 98.62 170 GLU A CA 1
ATOM 1260 C C . GLU A 1 170 ? 0.221 -1.990 -13.740 1.00 98.62 170 GLU A C 1
ATOM 1262 O O . GLU A 1 170 ? -0.785 -1.927 -13.021 1.00 98.62 170 GLU A O 1
ATOM 1267 N N . ALA A 1 171 ? 1.414 -2.345 -13.252 1.00 98.50 171 ALA A N 1
ATOM 1268 C CA . ALA A 1 171 ? 1.647 -2.589 -11.833 1.00 98.50 171 ALA A CA 1
ATOM 1269 C C . ALA A 1 171 ? 1.445 -1.315 -10.995 1.00 98.50 171 ALA A C 1
ATOM 1271 O O . ALA A 1 171 ? 0.824 -1.383 -9.935 1.00 98.50 171 ALA A O 1
ATOM 1272 N N . LEU A 1 172 ? 1.906 -0.157 -11.481 1.00 98.56 172 LEU A N 1
ATOM 1273 C CA . LEU A 1 172 ? 1.717 1.137 -10.823 1.00 98.56 172 LEU A CA 1
ATOM 1274 C C . LEU A 1 172 ? 0.237 1.513 -10.724 1.00 98.56 172 LEU A C 1
ATOM 1276 O O . LEU A 1 172 ? -0.222 1.897 -9.650 1.00 98.56 172 LEU A O 1
ATOM 1280 N N . ASP A 1 173 ? -0.528 1.346 -11.800 1.00 98.38 173 ASP A N 1
ATOM 1281 C CA . ASP A 1 173 ? -1.974 1.590 -11.788 1.00 98.38 173 ASP A CA 1
ATOM 1282 C C . ASP A 1 173 ? -2.691 0.675 -10.793 1.00 98.38 173 ASP A C 1
ATOM 1284 O O . ASP A 1 173 ? -3.582 1.102 -10.057 1.00 98.38 173 ASP A O 1
ATOM 1288 N N . THR A 1 174 ? -2.285 -0.593 -10.734 1.00 98.44 174 THR A N 1
ATOM 1289 C CA . THR A 1 174 ? -2.820 -1.554 -9.763 1.00 98.44 174 THR A CA 1
ATOM 1290 C C . THR A 1 174 ? -2.482 -1.141 -8.330 1.00 98.44 174 THR A C 1
ATOM 1292 O O . THR A 1 174 ? -3.365 -1.151 -7.472 1.00 98.44 174 THR A O 1
ATOM 1295 N N . ALA A 1 175 ? -1.245 -0.707 -8.073 1.00 98.50 175 ALA A N 1
ATOM 1296 C CA . ALA A 1 175 ? -0.818 -0.209 -6.768 1.00 98.50 175 ALA A CA 1
ATOM 1297 C C . ALA A 1 175 ? -1.584 1.060 -6.356 1.00 98.50 175 ALA A C 1
ATOM 1299 O O . ALA A 1 175 ? -2.029 1.159 -5.215 1.00 98.50 175 ALA A O 1
ATOM 1300 N N . LYS A 1 176 ? -1.826 1.991 -7.288 1.00 98.25 176 LYS A N 1
ATOM 1301 C CA . LYS A 1 176 ? -2.619 3.210 -7.048 1.00 98.25 176 LYS A CA 1
ATOM 1302 C C . LYS A 1 176 ? -4.082 2.898 -6.725 1.00 98.25 176 LYS A C 1
ATOM 1304 O O . LYS A 1 176 ? -4.645 3.493 -5.809 1.00 98.25 176 LYS A O 1
ATOM 1309 N N . ARG A 1 177 ? -4.695 1.920 -7.404 1.00 98.12 177 ARG A N 1
ATOM 1310 C CA . ARG A 1 177 ? -6.045 1.440 -7.045 1.00 98.12 177 ARG A CA 1
ATOM 1311 C C . ARG A 1 177 ? -6.071 0.777 -5.669 1.00 98.12 177 ARG A C 1
ATOM 1313 O O . ARG A 1 177 ? -6.995 1.017 -4.897 1.00 98.12 177 ARG A O 1
ATOM 1320 N N . ALA A 1 178 ? -5.064 -0.038 -5.353 1.00 97.94 178 ALA A N 1
ATOM 1321 C CA . ALA A 1 178 ? -4.949 -0.662 -4.039 1.00 97.94 178 ALA A CA 1
ATOM 1322 C C . ALA A 1 178 ? -4.802 0.390 -2.928 1.00 97.94 178 ALA A C 1
ATOM 1324 O O . ALA A 1 178 ? -5.480 0.276 -1.910 1.00 97.94 178 ALA A O 1
ATOM 1325 N N . TYR A 1 179 ? -3.993 1.432 -3.149 1.00 98.31 179 TYR A N 1
ATOM 1326 C CA . TYR A 1 179 ? -3.849 2.570 -2.238 1.00 98.31 179 TYR A CA 1
ATOM 1327 C C . TYR A 1 179 ? -5.196 3.231 -1.937 1.00 98.31 179 TYR A C 1
ATOM 1329 O O . TYR A 1 179 ? -5.568 3.324 -0.770 1.00 98.31 179 TYR A O 1
ATOM 1337 N N . ALA A 1 180 ? -5.971 3.584 -2.968 1.00 98.00 180 ALA A N 1
ATOM 1338 C CA . ALA A 1 180 ? -7.299 4.176 -2.789 1.00 98.00 180 ALA A CA 1
ATOM 1339 C C . ALA A 1 180 ? -8.230 3.272 -1.956 1.00 98.00 180 ALA A C 1
ATOM 1341 O O . ALA A 1 180 ? -8.885 3.731 -1.023 1.00 98.00 180 ALA A O 1
ATOM 1342 N N . GLY A 1 181 ? -8.225 1.959 -2.213 1.00 98.12 181 GLY A N 1
ATOM 1343 C CA . GLY A 1 181 ? -9.008 1.005 -1.420 1.00 98.12 181 GLY A CA 1
ATOM 1344 C C . GLY A 1 181 ? -8.520 0.832 0.029 1.00 98.12 181 GLY A C 1
ATOM 1345 O O . GLY A 1 181 ? -9.305 0.492 0.914 1.00 98.12 181 GLY A O 1
ATOM 1346 N N . ILE A 1 182 ? -7.229 1.035 0.315 1.00 97.94 182 ILE A N 1
ATOM 1347 C CA . ILE A 1 182 ? -6.718 1.083 1.697 1.00 97.94 182 ILE A CA 1
ATOM 1348 C C . ILE A 1 182 ? -7.143 2.399 2.364 1.00 97.94 182 ILE A C 1
ATOM 1350 O O . ILE A 1 182 ? -7.522 2.398 3.535 1.00 97.94 182 ILE A O 1
ATOM 1354 N N . GLU A 1 183 ? -7.127 3.508 1.629 1.00 98.06 183 GLU A N 1
ATOM 1355 C CA . GLU A 1 183 ? -7.521 4.819 2.140 1.00 98.06 183 GLU A CA 1
ATOM 1356 C C . GLU A 1 183 ? -8.992 4.828 2.569 1.00 98.06 183 GLU A C 1
ATOM 1358 O O . GLU A 1 183 ? -9.305 5.239 3.688 1.00 98.06 183 GLU A O 1
ATOM 1363 N N . GLU A 1 184 ? -9.881 4.260 1.750 1.00 97.69 184 GLU A N 1
ATOM 1364 C CA . GLU A 1 184 ? -11.284 4.035 2.114 1.00 97.69 184 GLU A CA 1
ATOM 1365 C C . GLU A 1 184 ? -11.410 3.183 3.386 1.00 97.69 184 GLU A C 1
ATOM 1367 O O . GLU A 1 184 ? -12.142 3.544 4.311 1.00 97.69 184 GLU A O 1
ATOM 1372 N N . ARG A 1 185 ? -10.651 2.081 3.493 1.00 96.44 185 ARG A N 1
ATOM 1373 C CA . ARG A 1 185 ? -10.638 1.241 4.705 1.00 96.44 185 ARG A CA 1
ATOM 1374 C C . ARG A 1 185 ? -10.196 2.020 5.942 1.00 96.44 185 ARG A C 1
ATOM 1376 O O . ARG A 1 185 ? -10.805 1.861 6.999 1.00 96.44 185 ARG A O 1
ATOM 1383 N N . LYS A 1 186 ? -9.186 2.884 5.822 1.00 97.88 186 LYS A N 1
ATOM 1384 C CA . LYS A 1 186 ? -8.735 3.755 6.915 1.00 97.88 186 LYS A CA 1
ATOM 1385 C C . LYS A 1 186 ? -9.818 4.754 7.319 1.00 97.88 186 LYS A C 1
ATOM 1387 O O . LYS A 1 186 ? -10.033 4.949 8.513 1.00 97.88 186 LYS A O 1
ATOM 1392 N N . GLN A 1 187 ? -10.511 5.365 6.357 1.00 97.62 187 GLN A N 1
ATOM 1393 C CA . GLN A 1 187 ? -11.624 6.276 6.641 1.00 97.62 187 GLN A CA 1
ATOM 1394 C C . GLN A 1 187 ? -12.758 5.548 7.372 1.00 97.62 187 GLN A C 1
ATOM 1396 O O . GLN A 1 187 ? -13.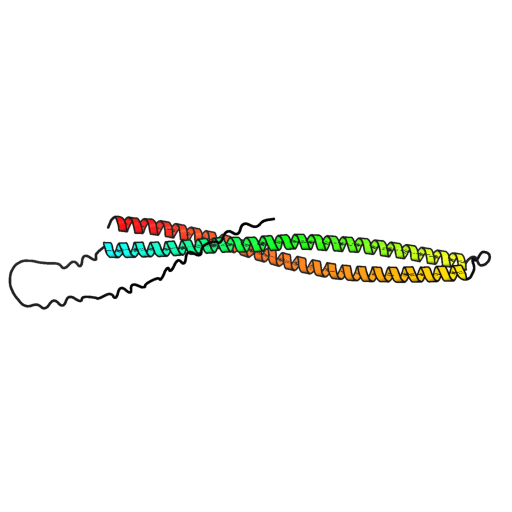230 6.024 8.405 1.00 97.62 187 GLN A O 1
ATOM 1401 N N . VAL A 1 188 ? -13.137 4.352 6.913 1.00 97.31 188 VAL A N 1
ATOM 1402 C CA . VAL A 1 188 ? -14.135 3.516 7.596 1.00 97.31 188 VAL A CA 1
ATOM 1403 C C . VAL A 1 188 ? -13.678 3.178 9.018 1.00 97.31 188 VAL A C 1
ATOM 1405 O O . VAL A 1 188 ? -14.443 3.371 9.962 1.00 97.31 188 VAL A O 1
ATOM 1408 N N . ALA A 1 189 ? -12.429 2.750 9.214 1.00 97.38 189 ALA A N 1
ATOM 1409 C CA . ALA A 1 189 ? -11.894 2.462 10.546 1.00 97.38 189 ALA A CA 1
ATOM 1410 C C . ALA A 1 189 ? -11.896 3.701 11.462 1.00 97.38 189 ALA A C 1
ATOM 1412 O O . ALA A 1 189 ? -12.260 3.599 12.631 1.00 97.38 189 ALA A O 1
ATOM 1413 N N . ALA A 1 190 ? -11.582 4.886 10.929 1.00 97.94 190 ALA A N 1
ATOM 1414 C CA . ALA A 1 190 ? -11.656 6.141 11.675 1.00 97.94 190 ALA A CA 1
ATOM 1415 C C . ALA A 1 190 ? -13.092 6.460 12.124 1.00 97.94 190 ALA A C 1
ATOM 1417 O O . ALA A 1 190 ? -13.308 6.819 13.280 1.00 97.94 190 ALA A O 1
ATOM 1418 N N . THR A 1 191 ? -14.085 6.274 11.245 1.00 98.00 191 THR A N 1
ATOM 1419 C CA . THR A 1 191 ? -15.500 6.474 11.611 1.00 98.00 191 THR A CA 1
ATOM 1420 C C . THR A 1 191 ? -15.978 5.473 12.662 1.00 98.00 191 THR A C 1
ATOM 1422 O O . THR A 1 191 ? -16.683 5.859 13.592 1.00 98.00 191 THR A O 1
ATOM 1425 N N . LYS A 1 192 ? -15.556 4.204 12.573 1.00 96.75 192 LYS A N 1
ATOM 1426 C CA . LYS A 1 192 ? -15.841 3.197 13.605 1.00 96.75 192 LYS A CA 1
ATOM 1427 C C . LYS A 1 192 ? -15.217 3.573 14.944 1.00 96.75 192 LYS A C 1
ATOM 1429 O O . LYS A 1 192 ? -15.870 3.421 15.969 1.00 96.75 192 LYS A O 1
ATOM 1434 N N . LEU A 1 193 ? -13.979 4.063 14.938 1.00 97.94 193 LEU A N 1
ATOM 1435 C CA . LEU A 1 193 ? -13.289 4.491 16.151 1.00 97.94 193 LEU A CA 1
ATOM 1436 C C . LEU A 1 193 ? -13.995 5.689 16.804 1.00 97.94 193 LEU A C 1
ATOM 1438 O O . LEU A 1 193 ? -14.207 5.675 18.013 1.00 97.94 193 LEU A O 1
ATOM 1442 N N . ASP A 1 194 ? -14.423 6.686 16.022 1.00 97.81 194 ASP A N 1
ATOM 1443 C CA . ASP A 1 194 ? -15.233 7.806 16.529 1.00 97.81 194 ASP A CA 1
ATOM 1444 C C . ASP A 1 194 ? -16.560 7.324 17.136 1.00 97.81 194 ASP A C 1
ATOM 1446 O O . ASP A 1 194 ? -16.919 7.708 18.251 1.00 97.81 194 ASP A O 1
ATOM 1450 N N . ALA A 1 195 ? -17.264 6.427 16.440 1.00 97.00 195 ALA A N 1
ATOM 1451 C CA . ALA A 1 195 ? -18.512 5.850 16.928 1.00 97.00 195 ALA A CA 1
ATOM 1452 C C . ALA A 1 195 ? -18.311 5.041 18.222 1.00 97.00 195 ALA A C 1
ATOM 1454 O O . ALA A 1 195 ? -19.105 5.177 19.154 1.00 97.00 195 ALA A O 1
ATOM 1455 N N . ALA A 1 196 ? -17.242 4.244 18.309 1.00 97.44 196 ALA A N 1
ATOM 1456 C CA . ALA A 1 196 ? -16.898 3.476 19.502 1.00 97.44 196 ALA A CA 1
ATOM 1457 C C . ALA A 1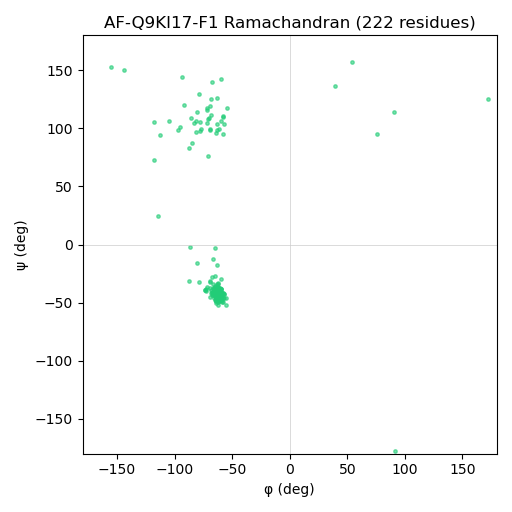 196 ? -16.578 4.392 20.693 1.00 97.44 196 ALA A C 1
ATOM 1459 O O . ALA A 1 196 ? -17.080 4.159 21.790 1.00 97.44 196 ALA A O 1
ATOM 1460 N N . ASN A 1 197 ? -15.826 5.475 20.473 1.00 97.12 197 ASN A N 1
ATOM 1461 C CA . ASN A 1 197 ? -15.533 6.466 21.512 1.00 97.12 197 ASN A CA 1
ATOM 1462 C C . ASN A 1 197 ? -16.804 7.168 22.019 1.00 97.12 197 ASN A C 1
ATOM 1464 O O . ASN A 1 197 ? -16.984 7.325 23.225 1.00 97.12 197 ASN A O 1
ATOM 1468 N N . LYS A 1 198 ? -17.721 7.548 21.118 1.00 96.00 198 LYS A N 1
ATOM 1469 C CA . LYS A 1 198 ? -19.023 8.124 21.507 1.00 96.00 198 LYS A CA 1
ATOM 1470 C C . LYS A 1 198 ? -19.879 7.139 22.297 1.00 96.00 198 LYS A C 1
ATOM 1472 O O . LYS A 1 198 ? -20.498 7.527 23.284 1.00 96.00 198 LYS A O 1
ATOM 1477 N N . ALA A 1 199 ? -19.919 5.877 21.872 1.00 94.88 199 ALA A N 1
ATOM 1478 C CA . ALA A 1 199 ? -20.653 4.834 22.579 1.00 94.88 199 ALA A CA 1
ATOM 1479 C C . ALA A 1 199 ? -20.078 4.597 23.983 1.00 94.88 199 ALA A C 1
ATOM 1481 O O . ALA A 1 199 ? -20.842 4.518 24.941 1.00 94.88 199 ALA A O 1
ATOM 1482 N N . PHE A 1 200 ? -18.749 4.553 24.112 1.00 96.56 200 PHE A N 1
ATOM 1483 C CA . PHE A 1 200 ? -18.068 4.402 25.395 1.00 96.56 200 PHE A CA 1
ATOM 1484 C C . PHE A 1 200 ? -18.433 5.513 26.379 1.00 96.56 200 PHE A C 1
ATOM 1486 O O . PHE A 1 200 ? -18.807 5.198 27.500 1.00 96.56 200 PHE A O 1
ATOM 1493 N N . ALA A 1 201 ? -18.444 6.780 25.953 1.00 95.12 201 ALA A N 1
ATOM 1494 C CA . ALA A 1 201 ? -18.845 7.890 26.823 1.00 95.12 201 ALA A CA 1
ATOM 1495 C C . ALA A 1 201 ? -20.271 7.714 27.386 1.00 95.12 201 ALA A C 1
ATOM 1497 O O . ALA A 1 201 ? -20.512 7.932 28.571 1.00 95.12 201 ALA A O 1
ATOM 1498 N N . GLY A 1 202 ? -21.218 7.257 26.557 1.00 94.00 202 GLY A N 1
ATOM 1499 C CA . GLY A 1 202 ? -22.583 6.976 27.015 1.00 94.00 202 GLY A CA 1
ATOM 1500 C C . GLY A 1 202 ? -22.683 5.761 27.947 1.00 94.00 202 GLY A C 1
ATOM 1501 O O . GLY A 1 202 ? -23.532 5.729 28.837 1.00 94.00 202 GLY A O 1
ATOM 1502 N N . VAL A 1 203 ? -21.832 4.750 27.759 1.00 96.12 203 VAL A N 1
ATOM 1503 C CA . VAL A 1 203 ? -21.757 3.578 28.648 1.00 96.12 203 VAL A CA 1
ATOM 1504 C C . VAL A 1 203 ? -21.099 3.936 29.981 1.00 96.12 203 VAL A C 1
ATOM 1506 O O . VAL A 1 203 ? -21.566 3.492 31.027 1.00 96.12 203 VAL A O 1
ATOM 1509 N N . GLU A 1 204 ? -20.068 4.776 29.963 1.00 95.12 204 GLU A N 1
ATOM 1510 C CA . GLU A 1 204 ? -19.394 5.288 31.155 1.00 95.12 204 GLU A CA 1
ATOM 1511 C C . GLU A 1 204 ? -20.364 6.086 32.038 1.00 95.12 204 GLU A C 1
ATOM 1513 O O . GLU A 1 204 ? -20.440 5.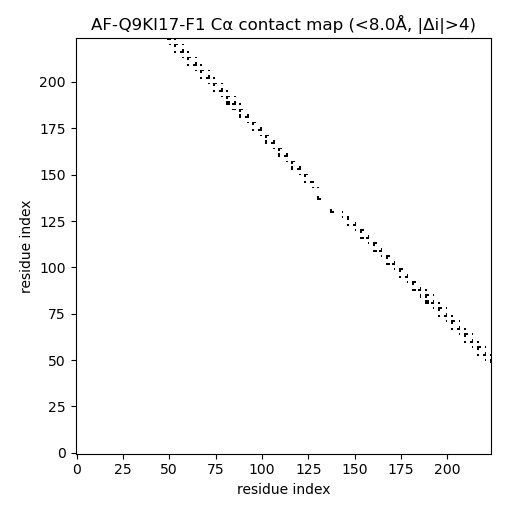850 33.246 1.00 95.12 204 GLU A O 1
ATOM 1518 N N . GLU A 1 205 ? -21.189 6.948 31.433 1.00 95.56 205 GLU A N 1
ATOM 1519 C CA . GLU A 1 205 ? -22.237 7.681 32.148 1.00 95.56 205 GLU A CA 1
ATOM 1520 C C . GLU A 1 205 ? -23.258 6.731 32.797 1.00 95.56 205 GLU A C 1
ATOM 1522 O O . GLU A 1 205 ? -23.574 6.870 33.980 1.00 95.56 205 GLU A O 1
ATOM 1527 N N . LYS A 1 206 ? -23.739 5.719 32.062 1.00 93.88 206 LYS A N 1
ATOM 1528 C CA . LYS A 1 206 ? -24.662 4.708 32.607 1.00 93.88 206 LYS A CA 1
ATOM 1529 C C . LYS A 1 206 ? -24.043 3.910 33.749 1.00 93.88 206 LYS A C 1
ATOM 1531 O O . LYS A 1 206 ? -24.721 3.638 34.735 1.00 93.88 206 LYS A O 1
ATOM 1536 N N . HIS A 1 207 ? -22.768 3.545 33.638 1.00 96.44 207 HIS A N 1
ATOM 1537 C CA . HIS A 1 207 ? -22.047 2.871 34.712 1.00 96.44 207 HIS A CA 1
ATOM 1538 C C . HIS A 1 207 ? -21.944 3.756 35.961 1.00 96.44 207 HIS A C 1
ATOM 1540 O O . HIS A 1 207 ? -22.182 3.273 37.067 1.00 96.44 207 HIS A O 1
ATOM 1546 N N . ALA A 1 208 ? -21.662 5.051 35.801 1.00 95.81 208 ALA A N 1
ATOM 1547 C CA . ALA A 1 208 ? -21.646 5.997 36.915 1.00 95.81 208 ALA A CA 1
ATOM 1548 C C . ALA A 1 208 ? -23.029 6.136 37.581 1.00 95.81 208 ALA A C 1
ATOM 1550 O O . ALA A 1 208 ? -23.125 6.111 38.808 1.00 95.81 208 ALA A O 1
ATOM 1551 N N . GLN A 1 209 ? -24.105 6.211 36.791 1.00 95.31 209 GLN A N 1
ATOM 1552 C CA . GLN A 1 209 ? -25.478 6.243 37.308 1.00 95.31 209 GLN A CA 1
ATOM 1553 C C . GLN A 1 209 ? -25.841 4.949 38.055 1.00 95.31 209 GLN A C 1
ATOM 1555 O O . GLN A 1 209 ? -26.405 5.011 39.145 1.00 95.31 209 GLN A O 1
ATOM 1560 N N . ALA A 1 210 ? -25.474 3.783 37.513 1.00 95.19 210 ALA A N 1
ATOM 1561 C CA . ALA A 1 210 ? -25.715 2.491 38.152 1.00 95.19 210 ALA A CA 1
ATOM 1562 C C . ALA A 1 210 ? -24.925 2.329 39.463 1.00 95.19 210 ALA A C 1
ATOM 1564 O O . ALA A 1 210 ? -25.449 1.782 40.430 1.00 95.19 210 ALA A O 1
ATOM 1565 N N . MET A 1 211 ? -23.690 2.843 39.524 1.00 95.75 211 MET A N 1
ATOM 1566 C CA . MET A 1 211 ? -22.904 2.899 40.764 1.00 95.75 211 MET A CA 1
ATOM 1567 C C . MET A 1 211 ? -23.607 3.740 41.832 1.00 95.75 211 MET A C 1
ATOM 1569 O O . MET A 1 211 ? -23.783 3.266 42.951 1.00 95.75 211 MET A O 1
ATOM 1573 N N . ALA A 1 212 ? -24.064 4.946 41.482 1.00 95.81 212 ALA A N 1
ATOM 1574 C CA . ALA A 1 212 ? -24.772 5.818 42.419 1.00 95.81 212 ALA A CA 1
ATOM 1575 C C . ALA A 1 212 ? -26.088 5.188 42.915 1.00 95.81 212 ALA A C 1
ATOM 1577 O O . ALA A 1 212 ? -26.358 5.185 44.115 1.00 95.81 212 ALA A O 1
ATOM 1578 N N . ALA A 1 213 ? -26.877 4.595 42.011 1.00 92.69 213 ALA A N 1
ATOM 1579 C CA . ALA A 1 213 ? -28.125 3.914 42.360 1.00 92.69 213 ALA A CA 1
ATOM 1580 C C . ALA A 1 213 ? -27.893 2.699 43.274 1.00 92.69 213 ALA A C 1
ATOM 1582 O O . ALA A 1 213 ? -28.663 2.463 44.206 1.00 92.69 213 ALA A O 1
ATOM 1583 N N . PHE A 1 214 ? -26.819 1.939 43.039 1.00 95.06 214 PHE A N 1
ATOM 1584 C CA . PHE A 1 214 ? -26.415 0.844 43.917 1.00 95.06 214 PHE A CA 1
ATOM 1585 C C . PHE A 1 214 ? -26.020 1.340 45.310 1.00 95.06 214 PHE A C 1
ATOM 1587 O O . PHE A 1 214 ? -26.476 0.777 46.303 1.00 95.06 214 PHE A O 1
ATOM 1594 N N . GLU A 1 215 ? -25.213 2.399 45.400 1.00 93.50 215 GLU A N 1
ATOM 1595 C CA . GLU A 1 215 ? -24.803 2.985 46.681 1.00 93.50 215 GLU A CA 1
ATOM 1596 C C . GLU A 1 215 ? -26.009 3.467 47.501 1.00 93.50 215 GLU A C 1
ATOM 1598 O O . GLU A 1 215 ? -26.100 3.163 48.693 1.00 93.50 215 GLU A O 1
ATOM 1603 N N . GLU A 1 216 ? -26.964 4.145 46.859 1.00 92.81 216 GLU A N 1
ATOM 1604 C CA . GLU A 1 216 ? -28.201 4.612 47.493 1.00 92.81 216 GLU A CA 1
ATOM 1605 C C . GLU A 1 216 ? -29.078 3.445 47.973 1.00 92.81 216 GLU A C 1
ATOM 1607 O O . GLU A 1 216 ? -29.473 3.395 49.142 1.00 92.81 216 GLU A O 1
ATOM 1612 N N . ALA A 1 217 ? -29.343 2.466 47.101 1.00 90.25 217 ALA A N 1
ATOM 1613 C CA . ALA A 1 217 ? -30.168 1.306 47.430 1.00 90.25 217 ALA A CA 1
ATOM 1614 C C . ALA A 1 217 ? -29.557 0.467 48.563 1.00 90.25 217 ALA A C 1
ATOM 1616 O O . ALA A 1 217 ? -30.263 -0.005 49.459 1.00 90.25 217 ALA A O 1
ATOM 1617 N N . PHE A 1 218 ? -28.233 0.309 48.555 1.00 90.81 218 PHE A N 1
ATOM 1618 C CA . PHE A 1 218 ? -27.519 -0.454 49.567 1.00 90.81 218 PHE A CA 1
ATOM 1619 C C . PHE A 1 218 ? -27.467 0.267 50.920 1.00 90.81 218 PHE A C 1
ATOM 1621 O O . PHE A 1 218 ? -27.584 -0.379 51.965 1.00 90.81 218 PHE A O 1
ATOM 1628 N N . ALA A 1 219 ? -27.334 1.597 50.926 1.00 90.56 219 ALA A N 1
ATOM 1629 C CA . ALA A 1 219 ? -27.445 2.396 52.144 1.00 90.56 219 ALA A CA 1
ATOM 1630 C C . ALA A 1 219 ? -28.853 2.288 52.756 1.00 90.56 219 ALA A C 1
ATOM 1632 O O . ALA A 1 219 ? -28.982 1.973 53.938 1.00 90.56 219 ALA A O 1
ATOM 1633 N N . ALA A 1 220 ? -29.903 2.440 51.942 1.00 86.38 220 ALA A N 1
ATOM 1634 C CA . ALA A 1 220 ? -31.292 2.349 52.394 1.00 86.38 220 ALA A CA 1
ATOM 1635 C C . ALA A 1 220 ? -31.660 0.964 52.959 1.00 86.38 220 ALA A C 1
ATOM 1637 O O . ALA A 1 220 ? -32.460 0.875 53.896 1.00 86.38 220 ALA A O 1
ATOM 1638 N N . TYR A 1 221 ? -31.080 -0.106 52.400 1.00 85.69 221 TYR A N 1
ATOM 1639 C CA . TYR A 1 221 ? -31.209 -1.469 52.917 1.00 85.69 221 TYR A CA 1
ATOM 1640 C C . TYR A 1 221 ? -30.502 -1.652 54.267 1.00 85.69 221 TYR A C 1
ATOM 1642 O O . TYR A 1 221 ? -31.070 -2.260 55.165 1.00 85.69 221 TYR A O 1
ATOM 1650 N N . LYS A 1 222 ? -29.299 -1.092 54.450 1.00 84.00 222 LYS A N 1
ATOM 1651 C CA . LYS A 1 222 ? -28.566 -1.175 55.729 1.00 84.00 222 LYS A CA 1
ATOM 1652 C C . LYS A 1 222 ? -29.248 -0.455 56.893 1.00 84.00 222 LYS A C 1
ATOM 1654 O O . LYS A 1 222 ? -28.991 -0.804 58.041 1.00 84.00 222 LYS A O 1
ATOM 1659 N N . GLU A 1 223 ? -30.043 0.568 56.602 1.00 79.69 223 GLU A N 1
ATOM 1660 C CA . GLU A 1 223 ? -30.817 1.323 57.595 1.00 79.69 223 GLU A CA 1
ATOM 1661 C C . GLU A 1 223 ? -32.195 0.698 57.902 1.00 79.69 223 GLU A C 1
ATOM 1663 O O . GLU A 1 223 ? -32.946 1.252 58.707 1.00 79.69 223 GLU A O 1
ATOM 1668 N N . ALA A 1 224 ? -32.561 -0.405 57.235 1.00 67.62 224 ALA A N 1
ATOM 1669 C CA . ALA A 1 224 ? -33.819 -1.138 57.425 1.00 67.62 224 ALA A CA 1
ATOM 1670 C C . ALA A 1 224 ? -33.708 -2.212 58.514 1.00 67.62 224 ALA A C 1
ATOM 1672 O O . ALA A 1 224 ? -34.736 -2.422 59.196 1.00 67.62 224 ALA A O 1
#

Nearest PDB structures (foldseek):
  3vkg-assembly2_A  TM=7.186E-01  e=4.539E-02  Dictyostelium discoideum
  5uk8-assembly1_B  TM=5.134E-01  e=1.401E-01  Homo sapiens
  6ixe-assembly1_A  TM=5.052E-01  e=1.744E+00  Homo sapiens
  6ixf-assembly1_A  TM=2.730E-01  e=2.527E-01  Homo sapiens
  6ixg-assembly1_A  TM=4.057E-01  e=1.334E+00  Homo sapiens

Radius of gyration: 44.26 Å; Cα contacts (8 Å, |Δi|>4): 113; chains: 1; bounding box: 106×35×127 Å